Protein AF-A0A1V5AJV3-F1 (afdb_monomer)

Secondary structure (DSSP, 8-state):
---HHHHHHHHHHHHHHHHHHHTTSS--EEEE-TT--HHHHTS--EEEE-SS-HHHHHHHHHHHHHHTT--S-EEEE-TT-TT--HHHHHHHHTS-SSEEEEE-GGG-EEEEEE--TT-----SSSHHHHHHHHHHHHT--EEE---TTTT----STTTHHHHHHH--SHHHHHHHHTTEEEEEESEEEEEEPP----------

Solvent-accessible surface area (backbone atoms only — not comparable to full-atom values): 11712 Å² total; per-residue (Å²): 136,76,50,76,67,53,48,50,56,41,50,36,22,10,33,47,33,35,47,70,43,53,57,79,77,54,92,58,69,48,77,38,56,74,84,80,51,55,81,74,59,70,54,100,63,49,73,47,67,36,92,54,57,75,40,58,40,52,40,50,51,45,51,54,40,43,76,66,70,50,87,65,71,48,75,48,68,54,50,46,24,35,36,52,46,57,71,57,54,53,50,53,72,72,48,71,53,40,31,34,38,22,50,25,61,94,41,25,59,29,32,39,38,36,67,45,77,81,69,72,65,54,69,77,68,58,12,34,65,49,49,52,52,49,32,56,74,71,70,45,48,68,32,77,46,85,44,78,38,52,27,40,55,60,86,53,85,75,34,53,33,52,30,58,74,64,24,84,47,46,34,31,53,49,43,43,74,74,36,40,45,78,42,91,75,92,57,82,40,70,40,71,60,79,88,69,86,85,74,86,85,91,84,132

Mean predicted aligned error: 5.61 Å

Structure (mmCIF, N/CA/C/O backbone):
data_AF-A0A1V5AJV3-F1
#
_entry.id   AF-A0A1V5AJV3-F1
#
loop_
_atom_site.group_PDB
_atom_site.id
_atom_site.type_symbol
_atom_site.label_atom_id
_atom_site.label_alt_id
_atom_site.label_comp_id
_atom_site.label_asym_id
_atom_site.label_entity_id
_atom_site.label_seq_id
_atom_site.pdbx_PDB_ins_code
_atom_site.Cartn_x
_atom_site.Cartn_y
_atom_site.Cartn_z
_atom_site.occupancy
_atom_site.B_iso_or_equiv
_atom_site.auth_seq_id
_atom_site.auth_comp_id
_atom_site.auth_asym_id
_atom_site.auth_atom_id
_atom_site.pdbx_PDB_model_num
ATOM 1 N N . MET A 1 1 ? 20.441 -2.312 -13.669 1.00 78.38 1 MET A N 1
ATOM 2 C CA . MET A 1 1 ? 19.913 -1.714 -12.423 1.00 78.38 1 MET A CA 1
ATOM 3 C C . MET A 1 1 ? 19.328 -0.346 -12.728 1.00 78.38 1 MET A C 1
ATOM 5 O O . MET A 1 1 ? 19.835 0.301 -13.638 1.00 78.38 1 MET A O 1
ATOM 9 N N . LEU A 1 2 ? 18.282 0.061 -12.004 1.00 91.38 2 LEU A N 1
ATOM 10 C CA . LEU A 1 2 ? 17.643 1.373 -12.156 1.00 91.38 2 LEU A CA 1
ATOM 11 C C . LEU A 1 2 ? 18.481 2.477 -11.494 1.00 91.38 2 LEU A C 1
ATOM 13 O O . LEU A 1 2 ? 18.951 2.308 -10.362 1.00 91.38 2 LEU A O 1
ATOM 17 N N . THR A 1 3 ? 18.637 3.617 -12.165 1.00 95.31 3 THR A N 1
ATOM 18 C CA . THR A 1 3 ? 19.205 4.838 -11.568 1.00 95.31 3 THR A CA 1
ATOM 19 C C . THR A 1 3 ? 18.275 5.403 -10.479 1.00 95.31 3 THR A C 1
ATOM 21 O O . THR A 1 3 ? 17.099 5.040 -10.436 1.00 95.31 3 THR A O 1
ATOM 24 N N . PRO A 1 4 ? 18.748 6.291 -9.580 1.00 96.25 4 PRO A N 1
ATOM 25 C CA . PRO A 1 4 ? 17.875 6.932 -8.591 1.00 96.25 4 PRO A CA 1
ATOM 26 C C . PRO A 1 4 ? 16.659 7.636 -9.205 1.00 96.25 4 PRO A C 1
ATOM 28 O O . PRO A 1 4 ? 15.561 7.529 -8.666 1.00 96.25 4 PRO A O 1
ATOM 31 N N . GLU A 1 5 ? 16.843 8.288 -10.353 1.00 95.81 5 GLU A N 1
ATOM 32 C CA . GLU A 1 5 ? 15.756 8.948 -11.081 1.00 95.81 5 GLU A CA 1
ATOM 33 C C . GLU A 1 5 ? 14.768 7.930 -11.661 1.00 95.81 5 GLU A C 1
ATOM 35 O O . GLU A 1 5 ? 13.560 8.066 -11.503 1.00 95.81 5 GLU A O 1
ATOM 40 N N . GLU A 1 6 ? 15.266 6.843 -12.256 1.00 96.44 6 GLU A N 1
ATOM 41 C CA . GLU A 1 6 ? 14.403 5.773 -12.764 1.00 96.44 6 GLU A CA 1
ATOM 42 C C . GLU A 1 6 ? 13.598 5.102 -11.644 1.00 96.44 6 GLU A C 1
ATOM 44 O O . GLU A 1 6 ? 12.414 4.822 -11.827 1.00 96.44 6 GLU A O 1
ATOM 49 N N . ARG A 1 7 ? 14.203 4.896 -10.465 1.00 96.88 7 ARG A N 1
ATOM 50 C CA . ARG A 1 7 ? 13.485 4.389 -9.285 1.00 96.88 7 ARG A CA 1
ATOM 51 C C . ARG A 1 7 ? 12.395 5.353 -8.833 1.00 96.88 7 ARG A C 1
ATOM 53 O O . ARG A 1 7 ? 11.296 4.909 -8.526 1.00 96.88 7 ARG A O 1
ATOM 60 N N . ARG A 1 8 ? 12.676 6.660 -8.827 1.00 95.94 8 ARG A N 1
ATOM 61 C CA . ARG A 1 8 ? 11.690 7.697 -8.489 1.00 95.94 8 ARG A CA 1
ATOM 62 C C . ARG A 1 8 ? 10.505 7.670 -9.456 1.00 95.94 8 ARG A C 1
ATOM 64 O O . ARG A 1 8 ? 9.359 7.638 -9.016 1.00 95.94 8 ARG A O 1
ATOM 71 N N . LEU A 1 9 ? 10.776 7.641 -10.760 1.00 96.56 9 LEU A N 1
ATOM 72 C CA . LEU A 1 9 ? 9.743 7.584 -11.797 1.00 96.56 9 LEU A CA 1
ATOM 73 C C . LEU A 1 9 ? 8.891 6.315 -11.696 1.00 96.56 9 LEU A C 1
ATOM 75 O O . LEU A 1 9 ? 7.671 6.388 -11.844 1.00 96.56 9 LEU A O 1
ATOM 79 N N . LEU A 1 10 ? 9.521 5.169 -11.425 1.00 97.75 10 LEU A N 1
ATOM 80 C CA . LEU A 1 10 ? 8.817 3.906 -11.232 1.00 97.75 10 LEU A CA 1
ATOM 81 C C . LEU A 1 10 ? 7.957 3.926 -9.963 1.00 97.75 10 LEU A C 1
ATOM 83 O O . LEU A 1 10 ? 6.793 3.553 -10.035 1.00 97.75 10 LEU A O 1
ATOM 87 N N . ALA A 1 11 ? 8.477 4.418 -8.837 1.00 97.56 11 ALA A N 1
ATOM 88 C CA . ALA A 1 11 ? 7.719 4.524 -7.589 1.00 97.56 11 ALA A CA 1
ATOM 89 C C . ALA A 1 11 ? 6.446 5.370 -7.760 1.00 97.56 11 ALA A C 1
ATOM 91 O O . ALA A 1 11 ? 5.370 4.964 -7.330 1.00 97.56 11 ALA A O 1
ATOM 92 N N . PHE A 1 12 ? 6.532 6.507 -8.460 1.00 97.94 12 PHE A N 1
ATOM 93 C CA . PHE A 1 12 ? 5.342 7.306 -8.768 1.00 97.94 12 PHE A CA 1
ATOM 94 C C . PHE A 1 12 ? 4.384 6.618 -9.740 1.00 97.94 12 PHE A C 1
ATOM 96 O O . PHE A 1 12 ? 3.176 6.804 -9.626 1.00 97.94 12 PHE A O 1
ATOM 103 N N . ALA A 1 13 ? 4.894 5.830 -10.688 1.00 98.19 13 ALA A N 1
ATOM 104 C CA . ALA A 1 13 ? 4.051 5.029 -11.569 1.00 98.19 13 ALA A CA 1
ATOM 105 C C . ALA A 1 13 ? 3.265 3.963 -10.786 1.00 98.19 13 ALA A C 1
ATOM 107 O O . ALA A 1 13 ? 2.062 3.845 -10.983 1.00 98.19 13 ALA A O 1
ATOM 108 N N . MET A 1 14 ? 3.906 3.269 -9.841 1.00 98.50 14 MET A N 1
ATOM 109 C CA . MET A 1 14 ? 3.230 2.299 -8.968 1.00 98.50 14 MET A CA 1
ATOM 110 C C . MET A 1 14 ? 2.206 2.970 -8.048 1.00 98.50 14 MET A C 1
ATOM 112 O O . MET A 1 14 ? 1.075 2.501 -7.953 1.00 98.50 14 MET A O 1
ATOM 116 N N . LEU A 1 15 ? 2.549 4.121 -7.457 1.00 98.44 15 LEU A N 1
ATOM 117 C CA . LEU A 1 15 ? 1.601 4.895 -6.655 1.00 98.44 15 LEU A CA 1
ATOM 118 C C . LEU A 1 15 ? 0.368 5.292 -7.477 1.00 98.44 15 LEU A C 1
ATOM 120 O O . LEU A 1 15 ? -0.752 5.165 -6.990 1.00 98.44 15 LEU A O 1
ATOM 124 N N . ARG A 1 16 ? 0.545 5.756 -8.721 1.00 98.38 16 ARG A N 1
ATOM 125 C CA . ARG A 1 16 ? -0.585 6.076 -9.606 1.00 98.38 16 ARG A CA 1
ATOM 126 C C . ARG A 1 16 ? -1.437 4.852 -9.926 1.00 98.38 16 ARG A C 1
ATOM 128 O O . ARG A 1 16 ? -2.657 4.982 -9.929 1.00 98.38 16 ARG A O 1
ATOM 135 N N . ASP A 1 17 ? -0.822 3.690 -10.128 1.00 98.38 17 ASP A N 1
ATOM 136 C CA . ASP A 1 17 ? -1.545 2.435 -10.357 1.00 98.38 17 ASP A CA 1
ATOM 137 C C . ASP A 1 17 ? -2.404 2.054 -9.149 1.00 98.38 17 ASP A C 1
ATOM 139 O O . ASP A 1 17 ? -3.588 1.753 -9.306 1.00 98.38 17 ASP A O 1
ATOM 143 N N . VAL A 1 18 ? -1.850 2.156 -7.938 1.00 98.62 18 VAL A N 1
ATOM 144 C CA . VAL A 1 18 ? -2.600 1.929 -6.695 1.00 98.62 18 VAL A CA 1
ATOM 145 C C . VAL A 1 18 ? -3.748 2.931 -6.567 1.00 98.62 18 VAL A C 1
ATOM 147 O O . VAL A 1 18 ? -4.890 2.520 -6.361 1.00 98.62 18 VAL A O 1
ATOM 150 N N . LEU A 1 19 ? -3.476 4.230 -6.739 1.00 98.38 19 LEU A N 1
ATOM 151 C CA . LEU A 1 19 ? -4.480 5.296 -6.642 1.00 98.38 19 LEU A CA 1
ATOM 152 C C . LEU A 1 19 ? -5.626 5.106 -7.639 1.00 98.38 19 LEU A C 1
ATOM 154 O O . LEU A 1 19 ? -6.787 5.204 -7.250 1.00 98.38 19 LEU A O 1
ATOM 158 N N . ALA A 1 20 ? -5.319 4.770 -8.894 1.00 97.75 20 ALA A N 1
ATOM 159 C CA . ALA A 1 20 ? -6.322 4.525 -9.927 1.00 97.75 20 ALA A CA 1
ATOM 160 C C . ALA A 1 20 ? -7.313 3.416 -9.538 1.00 97.75 20 ALA A C 1
ATOM 162 O O . ALA A 1 20 ? -8.479 3.473 -9.926 1.00 97.75 20 ALA A O 1
ATOM 163 N N . VAL A 1 21 ? -6.865 2.430 -8.755 1.00 97.94 21 VAL A N 1
ATOM 164 C CA . VAL A 1 21 ? -7.724 1.364 -8.234 1.00 97.94 21 VAL A CA 1
ATOM 165 C C . VAL A 1 21 ? -8.486 1.823 -6.990 1.00 97.94 21 VAL A C 1
ATOM 167 O O . VAL A 1 21 ? -9.709 1.706 -6.950 1.00 97.94 21 VAL A O 1
ATOM 170 N N . VAL A 1 22 ? -7.797 2.346 -5.969 1.00 97.88 22 VAL A N 1
ATOM 171 C CA . VAL A 1 22 ? -8.423 2.607 -4.658 1.00 97.88 22 VAL A CA 1
ATOM 172 C C . VAL A 1 22 ? -9.375 3.806 -4.660 1.00 97.88 22 VAL A C 1
ATOM 174 O O . VAL A 1 22 ? -10.298 3.845 -3.849 1.00 97.88 22 VAL A O 1
ATOM 177 N N . SER A 1 23 ? -9.228 4.750 -5.598 1.00 96.38 23 SER A N 1
ATOM 178 C CA . SER A 1 23 ? -10.111 5.922 -5.714 1.00 96.38 23 SER A CA 1
ATOM 179 C C . SER A 1 23 ? -11.578 5.588 -6.005 1.00 96.38 23 SER A C 1
ATOM 181 O O . SER A 1 23 ? -12.435 6.444 -5.808 1.00 96.38 23 SER A O 1
ATOM 183 N N . GLY A 1 24 ? -11.896 4.362 -6.434 1.00 94.88 24 GLY A N 1
ATOM 184 C CA . GLY A 1 24 ? -13.279 3.907 -6.616 1.00 94.88 24 GLY A CA 1
ATOM 185 C C . GLY A 1 24 ? -14.018 3.530 -5.324 1.00 94.88 24 GLY A C 1
ATOM 186 O O . GLY A 1 24 ? -15.222 3.298 -5.377 1.00 94.88 24 GLY A O 1
ATOM 187 N N . TYR A 1 25 ? -13.324 3.460 -4.181 1.00 96.06 25 TYR A N 1
ATOM 188 C CA . TYR A 1 25 ? -13.831 2.809 -2.961 1.00 96.06 25 TYR A CA 1
ATOM 189 C C . TYR A 1 25 ? -14.094 3.754 -1.787 1.00 96.06 25 TYR A C 1
ATOM 191 O O . TYR A 1 25 ? -14.623 3.325 -0.763 1.00 96.06 25 TYR A O 1
ATOM 199 N N . GLY A 1 26 ? -13.746 5.033 -1.913 1.00 94.00 26 GLY A N 1
ATOM 200 C CA . GLY A 1 26 ? -13.968 6.020 -0.862 1.00 94.00 26 GLY A CA 1
ATOM 201 C C . GLY A 1 26 ? -12.971 7.168 -0.904 1.00 94.00 26 GLY A C 1
ATOM 202 O O . GLY A 1 26 ? -12.316 7.417 -1.916 1.00 94.00 26 GLY A O 1
ATOM 203 N N . GLU A 1 27 ? -12.866 7.879 0.215 1.00 95.50 27 GLU A N 1
ATOM 204 C CA . GLU A 1 27 ? -11.879 8.942 0.382 1.00 95.50 27 GLU A CA 1
ATOM 205 C C . GLU A 1 27 ? -10.465 8.354 0.443 1.00 95.50 27 GLU A C 1
ATOM 207 O O . GLU A 1 27 ? -10.175 7.468 1.247 1.00 95.50 27 GLU A O 1
ATOM 212 N N . VAL A 1 28 ? -9.569 8.871 -0.400 1.00 97.31 28 VAL A N 1
ATOM 213 C CA . VAL A 1 28 ? -8.183 8.402 -0.493 1.00 97.31 28 VAL A CA 1
ATOM 214 C C . VAL A 1 28 ? -7.238 9.491 -0.014 1.00 97.31 28 VAL A C 1
ATOM 216 O O . VAL A 1 28 ? -7.279 10.626 -0.492 1.00 97.31 28 VAL A O 1
ATOM 219 N N . THR A 1 29 ? -6.349 9.121 0.906 1.00 97.12 29 THR A N 1
ATOM 220 C CA . THR A 1 29 ? -5.277 9.982 1.404 1.00 97.12 29 THR A CA 1
ATOM 221 C C . THR A 1 29 ? -3.936 9.285 1.241 1.00 97.12 29 THR A C 1
ATOM 223 O O . THR A 1 29 ? -3.745 8.171 1.723 1.00 97.12 29 THR A O 1
ATOM 226 N N . VAL A 1 30 ? -2.982 9.962 0.606 1.00 98.06 30 VAL A N 1
ATOM 227 C CA . VAL A 1 30 ? -1.579 9.545 0.589 1.00 98.06 30 VAL A CA 1
ATOM 228 C C . VAL A 1 30 ? -0.909 10.070 1.854 1.00 98.06 30 VAL A C 1
ATOM 230 O O . VAL A 1 30 ? -0.783 11.281 2.041 1.00 98.06 30 VAL A O 1
ATOM 233 N N . LEU A 1 31 ? -0.482 9.164 2.729 1.00 97.62 31 LEU A N 1
ATOM 234 C CA . LEU A 1 31 ? 0.322 9.498 3.901 1.00 97.62 31 LEU A CA 1
ATOM 235 C C . LEU A 1 31 ? 1.801 9.511 3.505 1.00 97.62 31 LEU A C 1
ATOM 237 O O . LEU A 1 31 ? 2.323 8.505 3.031 1.00 97.62 31 LEU A O 1
ATOM 241 N N . SER A 1 32 ? 2.482 10.641 3.684 1.00 96.75 32 SER A N 1
ATOM 242 C CA . SER A 1 32 ? 3.879 10.788 3.266 1.00 96.75 32 SER A CA 1
ATOM 243 C C . SER A 1 32 ? 4.717 11.556 4.278 1.00 96.75 32 SER A C 1
ATOM 245 O O . SER A 1 32 ? 4.202 12.318 5.097 1.00 96.75 32 SER A O 1
ATOM 247 N N . LEU A 1 33 ? 6.040 11.442 4.149 1.00 95.19 33 LEU A N 1
ATOM 248 C CA . LEU A 1 33 ? 6.955 12.410 4.749 1.00 95.19 33 LEU A CA 1
ATOM 249 C C . LEU A 1 33 ? 6.735 13.817 4.150 1.00 95.19 33 LEU A C 1
ATOM 251 O O . LEU A 1 33 ? 6.167 13.943 3.053 1.00 95.19 33 LEU A O 1
ATOM 255 N N . PRO A 1 34 ? 7.177 14.889 4.837 1.00 95.88 34 PRO A N 1
ATOM 256 C CA . PRO A 1 34 ? 7.069 16.245 4.317 1.00 95.88 34 PRO A CA 1
ATOM 257 C C . PRO A 1 34 ? 7.828 16.417 2.998 1.00 95.88 34 PRO A C 1
ATOM 259 O O . PRO A 1 34 ? 8.932 15.904 2.828 1.00 95.88 34 PRO A O 1
ATOM 262 N N . GLY A 1 35 ? 7.246 17.190 2.080 1.00 92.81 35 GLY A N 1
ATOM 263 C CA . GLY A 1 35 ? 7.887 17.579 0.820 1.00 92.81 35 GLY A CA 1
ATOM 264 C C . GLY A 1 35 ? 7.326 16.913 -0.435 1.00 92.81 35 GLY A C 1
ATOM 265 O O . GLY A 1 35 ? 7.609 17.408 -1.520 1.00 92.81 35 GLY A O 1
ATOM 266 N N . LEU A 1 36 ? 6.497 15.871 -0.307 1.00 93.75 36 LEU A N 1
ATOM 267 C CA . LEU A 1 36 ? 5.771 15.301 -1.445 1.00 93.75 36 LEU A CA 1
ATOM 268 C C . LEU A 1 36 ? 4.725 16.291 -1.965 1.00 93.75 36 LEU A C 1
ATOM 270 O O . LEU A 1 36 ? 3.856 16.724 -1.201 1.00 93.75 36 LEU A O 1
ATOM 274 N N . LYS A 1 37 ? 4.779 16.618 -3.257 1.00 92.12 37 LYS A N 1
ATOM 275 C CA . LYS A 1 37 ? 3.803 17.508 -3.894 1.00 92.12 37 LYS A CA 1
ATOM 276 C C . LYS A 1 37 ? 2.879 16.757 -4.849 1.00 92.12 37 LYS A C 1
ATOM 278 O O . LYS A 1 37 ? 3.289 15.795 -5.498 1.00 92.12 37 LYS A O 1
ATOM 283 N N . LYS A 1 38 ? 1.631 17.224 -4.974 1.00 92.19 38 LYS A N 1
ATOM 284 C CA . LYS A 1 38 ? 0.622 16.622 -5.866 1.00 92.19 38 LYS A CA 1
ATOM 285 C C . LYS A 1 38 ? 1.093 16.588 -7.320 1.00 92.19 38 LYS A C 1
ATOM 287 O O . LYS A 1 38 ? 0.839 15.615 -8.025 1.00 92.19 38 LYS A O 1
ATOM 292 N N . GLU A 1 39 ? 1.826 17.614 -7.748 1.00 92.81 39 GLU A N 1
ATOM 293 C CA . GLU A 1 39 ? 2.348 17.737 -9.111 1.00 92.81 39 GLU A CA 1
ATOM 294 C C . GLU A 1 39 ? 3.343 16.621 -9.456 1.00 92.81 39 GLU A C 1
ATOM 296 O O . GLU A 1 39 ? 3.475 16.256 -10.620 1.00 92.81 39 GLU A O 1
ATOM 301 N N . GLU A 1 40 ? 4.021 16.054 -8.454 1.00 91.75 40 GLU A N 1
ATOM 302 C CA . GLU A 1 40 ? 4.973 14.954 -8.642 1.00 91.75 40 GLU A CA 1
ATOM 303 C C . GLU A 1 40 ? 4.266 13.608 -8.810 1.00 91.75 40 GLU A C 1
ATOM 305 O O . GLU A 1 40 ? 4.725 12.751 -9.564 1.00 91.75 40 GLU A O 1
ATOM 310 N N . ILE A 1 41 ? 3.121 13.437 -8.140 1.00 94.31 41 ILE A N 1
ATOM 311 C CA . ILE A 1 41 ? 2.260 12.266 -8.317 1.00 94.31 41 ILE A CA 1
ATOM 312 C C . ILE A 1 41 ? 1.573 12.347 -9.684 1.00 94.31 41 ILE A C 1
ATOM 314 O O . ILE A 1 41 ? 1.534 11.351 -10.406 1.00 94.31 41 ILE A O 1
ATOM 318 N N . GLY A 1 42 ? 1.070 13.532 -10.052 1.00 92.94 42 GLY A N 1
ATOM 319 C CA . GLY A 1 42 ? 0.336 13.776 -11.297 1.00 92.94 42 GLY A CA 1
ATOM 320 C C . GLY A 1 42 ? -1.153 13.418 -11.230 1.00 92.94 42 GLY A C 1
ATOM 321 O O . GLY A 1 42 ? -1.799 13.321 -12.270 1.00 92.94 42 GLY A O 1
ATOM 322 N N . VAL A 1 43 ? -1.696 13.210 -10.026 1.00 92.88 43 VAL A N 1
ATOM 323 C CA . VAL A 1 43 ? -3.108 12.880 -9.765 1.00 92.88 43 VAL A CA 1
ATOM 324 C C . VAL A 1 43 ? -3.615 13.754 -8.619 1.00 92.88 43 VAL A C 1
ATOM 326 O O . VAL A 1 43 ? -2.883 14.000 -7.658 1.00 92.88 43 VAL A O 1
ATOM 329 N N . ASP A 1 44 ? -4.860 14.230 -8.709 1.00 92.50 44 ASP A N 1
ATOM 330 C CA . ASP A 1 44 ? -5.476 14.982 -7.614 1.00 92.50 44 ASP A CA 1
ATOM 331 C C . ASP A 1 44 ? -5.950 14.031 -6.508 1.00 92.50 44 ASP A C 1
ATOM 333 O O . ASP A 1 44 ? -6.973 13.363 -6.626 1.00 92.50 44 ASP A O 1
ATOM 337 N N . VAL A 1 45 ? -5.163 13.952 -5.437 1.00 95.75 45 VAL A N 1
ATOM 338 C CA . VAL A 1 45 ? -5.434 13.136 -4.249 1.00 95.75 45 VAL A CA 1
ATOM 339 C C . VAL A 1 45 ? -5.093 13.932 -2.992 1.00 95.75 45 VAL A C 1
ATOM 341 O O . VAL A 1 45 ? -4.217 14.802 -3.019 1.00 95.75 45 VAL A O 1
ATOM 344 N N . ALA A 1 46 ? -5.778 13.671 -1.878 1.00 96.62 46 ALA A N 1
ATOM 345 C CA . ALA A 1 46 ? -5.400 14.261 -0.600 1.00 96.62 46 ALA A CA 1
ATOM 346 C C . ALA A 1 46 ? -4.019 13.741 -0.166 1.00 96.62 46 ALA A C 1
ATOM 348 O O . ALA A 1 46 ? -3.725 12.553 -0.285 1.00 96.62 46 ALA A O 1
ATOM 349 N N . ILE A 1 47 ? -3.170 14.631 0.348 1.00 97.12 47 ILE A N 1
ATOM 350 C CA . ILE A 1 47 ? -1.855 14.276 0.891 1.00 97.12 47 ILE A CA 1
ATOM 351 C C . ILE A 1 47 ? -1.826 14.706 2.352 1.00 97.12 47 ILE A C 1
ATOM 353 O O . ILE A 1 47 ? -1.987 15.888 2.656 1.00 97.12 47 ILE A O 1
ATOM 357 N N . SER A 1 48 ? -1.597 13.748 3.246 1.00 96.19 48 SER A N 1
ATOM 358 C CA . SER A 1 48 ? -1.343 13.999 4.660 1.00 96.19 48 SER A CA 1
ATOM 359 C C . SER A 1 48 ? 0.151 13.862 4.910 1.00 96.19 48 SER A C 1
ATOM 361 O O . SER A 1 48 ? 0.705 12.767 4.831 1.00 96.19 48 SER A O 1
ATOM 363 N N . GLN A 1 49 ? 0.816 14.977 5.200 1.00 95.75 49 GLN A N 1
ATOM 364 C CA . GLN A 1 49 ? 2.245 14.977 5.495 1.00 95.75 49 GLN A CA 1
ATOM 365 C C . GLN A 1 49 ? 2.481 14.814 6.996 1.00 95.75 49 GLN A C 1
ATOM 367 O O . GLN A 1 49 ? 1.895 15.529 7.806 1.00 95.75 49 GLN A O 1
ATOM 372 N N . SER A 1 50 ? 3.371 13.899 7.365 1.00 96.06 50 SER A N 1
ATOM 373 C CA . SER A 1 50 ? 3.761 13.645 8.750 1.00 96.06 50 SER A CA 1
ATOM 374 C C . SER A 1 50 ? 5.269 13.469 8.838 1.00 96.06 50 SER A C 1
ATOM 376 O O . SER A 1 50 ? 5.851 12.740 8.046 1.00 96.06 50 SER A O 1
ATOM 378 N N . SER A 1 51 ? 5.912 14.115 9.810 1.00 96.50 51 SER A N 1
ATOM 379 C CA . SER A 1 51 ? 7.331 13.890 10.121 1.00 96.50 51 SER A CA 1
ATOM 380 C C . SER A 1 51 ? 7.559 12.676 11.029 1.00 96.50 51 SER A C 1
ATOM 382 O O . SER A 1 51 ? 8.672 12.482 11.509 1.00 96.50 51 SER A O 1
ATOM 384 N N . LEU A 1 52 ? 6.502 11.923 11.344 1.00 96.62 52 LEU A N 1
ATOM 385 C CA . LEU A 1 52 ? 6.584 10.694 12.121 1.00 96.62 52 LEU A CA 1
ATOM 386 C C . LEU A 1 52 ? 7.037 9.530 11.234 1.00 96.62 52 LEU A C 1
ATOM 388 O O . LEU A 1 52 ? 6.775 9.509 10.032 1.00 96.62 52 LEU A O 1
ATOM 392 N N . GLU A 1 53 ? 7.653 8.535 11.864 1.00 95.44 53 GLU A N 1
ATOM 393 C CA . GLU A 1 53 ? 7.935 7.243 11.242 1.00 95.44 53 GLU A CA 1
ATOM 394 C C . GLU A 1 53 ? 6.637 6.517 10.840 1.00 95.44 53 GLU A C 1
ATOM 396 O O . GLU A 1 53 ? 5.544 6.836 11.319 1.00 95.44 53 GLU A O 1
ATOM 401 N N . LEU A 1 54 ? 6.750 5.533 9.940 1.00 95.19 54 LEU A N 1
ATOM 402 C CA . LEU A 1 54 ? 5.609 4.893 9.267 1.00 95.19 54 LEU A CA 1
ATOM 403 C C . LEU A 1 54 ? 4.502 4.429 10.231 1.00 95.19 54 LEU A C 1
ATOM 405 O O . LEU A 1 54 ? 3.324 4.708 10.007 1.00 95.19 54 LEU A O 1
ATOM 409 N N . ASN A 1 55 ? 4.864 3.724 11.305 1.00 96.88 55 ASN A N 1
ATOM 410 C CA . ASN A 1 55 ? 3.875 3.173 12.235 1.00 96.88 55 ASN A CA 1
ATOM 411 C C . ASN A 1 55 ? 3.190 4.270 13.036 1.00 96.88 55 ASN A C 1
ATOM 413 O O . ASN A 1 55 ? 1.979 4.254 13.208 1.00 96.88 55 ASN A O 1
ATOM 417 N N . GLU A 1 56 ? 3.961 5.221 13.530 1.00 97.44 56 GLU A N 1
ATOM 418 C CA . GLU A 1 56 ? 3.517 6.347 14.330 1.00 97.44 56 GLU A CA 1
ATOM 419 C C . GLU A 1 56 ? 2.588 7.247 13.511 1.00 97.44 56 GLU A C 1
ATOM 421 O O . GLU A 1 56 ? 1.544 7.660 14.011 1.00 97.44 56 GLU A O 1
ATOM 426 N N . ALA A 1 57 ? 2.915 7.485 12.240 1.00 97.75 57 ALA A N 1
ATOM 427 C CA . ALA A 1 57 ? 2.090 8.259 11.325 1.00 97.75 57 ALA A CA 1
ATOM 428 C C . ALA A 1 57 ? 0.734 7.581 11.063 1.00 97.75 57 ALA A C 1
ATOM 430 O O . ALA A 1 57 ? -0.310 8.223 11.188 1.00 97.75 57 ALA A O 1
ATOM 431 N N . ILE A 1 58 ? 0.733 6.279 10.755 1.00 97.69 58 ILE A N 1
ATOM 432 C CA . ILE A 1 58 ? -0.501 5.514 10.524 1.00 97.69 58 ILE A CA 1
ATOM 433 C C . ILE A 1 58 ? -1.331 5.420 11.810 1.00 97.69 58 ILE A C 1
ATOM 435 O O . ILE A 1 58 ? -2.539 5.643 11.797 1.00 97.69 58 ILE A O 1
ATOM 439 N N . ASN A 1 59 ? -0.698 5.125 12.944 1.00 97.94 59 ASN A N 1
ATOM 440 C CA . ASN A 1 59 ? -1.388 5.009 14.225 1.00 97.94 59 ASN A CA 1
ATOM 441 C C . ASN A 1 59 ? -1.987 6.348 14.678 1.00 97.94 59 ASN A C 1
ATOM 443 O O . ASN A 1 59 ? -3.103 6.360 15.192 1.00 97.94 59 ASN A O 1
ATOM 447 N N . ALA A 1 60 ? -1.309 7.471 14.421 1.00 97.44 60 ALA A N 1
ATOM 448 C CA . ALA A 1 60 ? -1.861 8.804 14.654 1.00 97.44 60 ALA A CA 1
ATOM 449 C C . ALA A 1 60 ? -3.078 9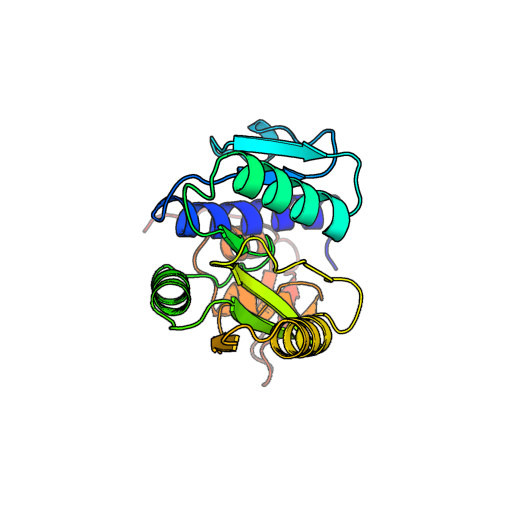.091 13.758 1.00 97.44 60 ALA A C 1
ATOM 451 O O . ALA A 1 60 ? -4.039 9.710 14.219 1.00 97.44 60 ALA A O 1
ATOM 452 N N . PHE A 1 61 ? -3.068 8.612 12.509 1.00 96.44 61 PHE A N 1
ATOM 453 C CA . PHE A 1 61 ? -4.223 8.694 11.611 1.00 96.44 61 PHE A CA 1
ATOM 454 C C . PHE A 1 61 ? -5.415 7.888 12.157 1.00 96.44 61 PHE A C 1
ATOM 456 O O . PHE A 1 61 ? -6.518 8.422 12.265 1.00 96.44 61 PHE A O 1
ATOM 463 N N . ILE A 1 62 ? -5.188 6.646 12.603 1.00 97.44 62 ILE A N 1
ATOM 464 C CA . ILE A 1 62 ? -6.211 5.803 13.251 1.00 97.44 62 ILE A CA 1
ATOM 465 C C . ILE A 1 62 ? -6.761 6.481 14.519 1.00 97.44 62 ILE A C 1
ATOM 467 O O . ILE A 1 62 ? -7.974 6.499 14.733 1.00 97.44 62 ILE A O 1
ATOM 471 N N . ASP A 1 63 ? -5.896 7.066 15.354 1.00 97.50 63 ASP A N 1
ATOM 472 C CA . ASP A 1 63 ? -6.302 7.786 16.568 1.00 97.50 63 ASP A CA 1
ATOM 473 C C . ASP A 1 63 ? -7.162 9.015 16.256 1.00 97.50 63 ASP A C 1
ATOM 475 O O . ASP A 1 63 ? -8.142 9.280 16.956 1.00 97.50 63 ASP A O 1
ATOM 479 N N . ALA A 1 64 ? -6.809 9.783 15.222 1.00 95.88 64 ALA A N 1
ATOM 480 C CA . ALA A 1 64 ? -7.610 10.916 14.775 1.00 95.88 64 ALA A CA 1
ATOM 481 C C . ALA A 1 64 ? -8.992 10.449 14.299 1.00 95.88 64 ALA A C 1
ATOM 483 O O . ALA A 1 64 ? -10.007 10.986 14.743 1.00 95.88 64 ALA A O 1
ATOM 484 N N . HIS A 1 65 ? -9.041 9.388 13.492 1.00 95.25 65 HIS A N 1
ATOM 485 C CA . HIS A 1 65 ? -10.290 8.796 13.009 1.00 95.25 65 HIS A CA 1
ATOM 486 C C . HIS A 1 65 ? -11.190 8.310 14.153 1.00 95.25 65 HIS A C 1
ATOM 488 O O . HIS A 1 65 ? -12.394 8.566 14.174 1.00 95.25 65 HIS A O 1
ATOM 494 N N . ALA A 1 66 ? -10.592 7.680 15.168 1.00 97.06 66 ALA A N 1
ATOM 495 C CA . ALA A 1 66 ? -11.286 7.244 16.376 1.00 97.06 66 ALA A CA 1
ATOM 496 C C . ALA A 1 66 ? -11.845 8.419 17.197 1.00 97.06 66 ALA A C 1
ATOM 498 O O . ALA A 1 66 ? -12.977 8.349 17.677 1.00 97.06 66 ALA A O 1
ATOM 499 N N . LYS A 1 67 ? -11.096 9.524 17.328 1.00 97.25 67 LYS A N 1
ATOM 500 C CA . LYS A 1 67 ? -11.568 10.749 18.009 1.00 97.25 67 LYS A CA 1
ATOM 501 C C . LYS A 1 67 ? -12.772 11.382 17.311 1.00 97.25 67 LYS A C 1
ATOM 503 O O . LYS A 1 67 ? -13.574 12.034 17.975 1.00 97.25 67 LYS A O 1
ATOM 508 N N . HIS A 1 68 ? -12.918 11.160 16.008 1.00 95.50 68 HIS A N 1
ATOM 509 C CA . HIS A 1 68 ? -14.070 11.589 15.216 1.00 95.50 68 HIS A CA 1
ATOM 510 C C . HIS A 1 68 ? -15.208 10.555 15.169 1.00 95.50 68 HIS A C 1
ATOM 512 O O . HIS A 1 68 ? -16.120 10.686 14.358 1.00 95.50 68 HIS A O 1
ATOM 518 N N . GLY A 1 69 ? -15.198 9.554 16.056 1.00 96.06 69 GLY A N 1
ATOM 519 C CA . GLY A 1 69 ? -16.292 8.592 16.190 1.00 96.06 69 GLY A CA 1
ATOM 520 C C . GLY A 1 69 ? -16.261 7.441 15.184 1.00 96.06 69 GLY A C 1
ATOM 521 O O . GLY A 1 69 ? -17.28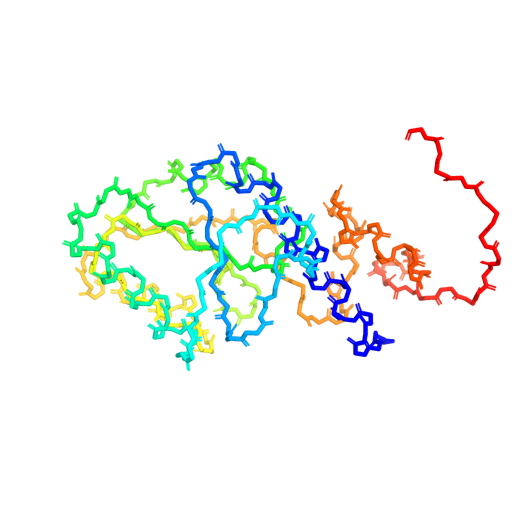0 6.780 15.031 1.00 96.06 69 GLY A O 1
ATOM 522 N N . TRP A 1 70 ? -15.116 7.187 14.536 1.00 96.12 70 TRP A N 1
ATOM 523 C CA . TRP A 1 70 ? -14.929 6.106 13.556 1.00 96.12 70 TRP A CA 1
ATOM 524 C C . TRP A 1 70 ? -15.922 6.172 12.379 1.00 96.12 70 TRP A C 1
ATOM 526 O O . TRP A 1 70 ? -16.758 5.283 12.215 1.00 96.12 70 TRP A O 1
ATOM 536 N N . PRO A 1 71 ? -15.870 7.236 11.557 1.00 94.31 71 PRO A N 1
ATOM 537 C CA . PRO A 1 71 ? -16.870 7.462 10.511 1.00 94.31 71 PRO A CA 1
ATOM 538 C C . PRO A 1 71 ? -16.824 6.430 9.373 1.00 94.31 71 PRO A C 1
ATOM 540 O O . PRO A 1 71 ? -17.793 6.299 8.628 1.00 94.31 71 PRO A O 1
ATOM 543 N N . SER A 1 72 ? -15.714 5.706 9.227 1.00 96.00 72 SER A N 1
ATOM 544 C CA . SER A 1 72 ? -15.517 4.673 8.209 1.00 96.00 72 SER A CA 1
ATOM 545 C C . SER A 1 72 ? -14.422 3.689 8.620 1.00 96.00 72 SER A C 1
ATOM 547 O O . SER A 1 72 ? -13.574 4.006 9.455 1.00 96.00 72 SER A O 1
ATOM 549 N N . ASP A 1 73 ? -14.409 2.508 8.008 1.00 97.50 73 ASP A N 1
ATOM 550 C CA . ASP A 1 73 ? -13.282 1.580 8.122 1.00 97.50 73 ASP A CA 1
ATOM 551 C C . ASP A 1 73 ? -12.056 2.112 7.365 1.00 97.50 73 ASP A C 1
ATOM 553 O O . ASP A 1 73 ? -12.182 2.880 6.409 1.00 97.50 73 ASP A O 1
ATOM 557 N N . ILE A 1 74 ? -10.857 1.699 7.786 1.00 98.44 74 ILE A N 1
ATOM 558 C CA . ILE A 1 74 ? -9.598 2.160 7.189 1.00 98.44 74 ILE A CA 1
ATOM 559 C C . ILE A 1 74 ? -8.928 0.995 6.468 1.00 98.44 74 ILE A C 1
ATOM 561 O O . ILE A 1 74 ? -8.505 0.027 7.105 1.00 98.44 74 ILE A O 1
ATOM 565 N N . LEU A 1 75 ? -8.776 1.126 5.150 1.00 98.69 75 LEU A N 1
ATOM 566 C CA . LEU A 1 75 ? -7.931 0.260 4.336 1.00 98.69 75 LEU A CA 1
ATOM 567 C C . LEU A 1 75 ? -6.578 0.937 4.096 1.00 98.69 75 LEU A C 1
ATOM 569 O O . LEU A 1 75 ? -6.488 1.973 3.444 1.00 98.69 75 LEU A O 1
ATOM 573 N N . ILE A 1 76 ? -5.520 0.322 4.609 1.00 98.69 76 ILE A N 1
ATOM 574 C CA . ILE A 1 76 ? -4.134 0.709 4.366 1.00 98.69 76 ILE A CA 1
ATOM 575 C C . ILE A 1 76 ? -3.616 -0.139 3.208 1.00 98.69 76 ILE A C 1
ATOM 577 O O . ILE A 1 76 ? -3.736 -1.365 3.239 1.00 98.69 76 ILE A O 1
ATOM 581 N N . VAL A 1 77 ? -3.036 0.514 2.204 1.00 98.75 77 VAL A N 1
ATOM 582 C CA . VAL A 1 77 ? -2.502 -0.116 0.991 1.00 98.75 77 VAL A CA 1
ATOM 583 C C . VAL A 1 77 ? -1.097 0.421 0.754 1.00 98.75 77 VAL A C 1
ATOM 585 O O . VAL A 1 77 ? -0.910 1.639 0.711 1.00 98.75 77 VAL A O 1
ATOM 588 N N . MET A 1 78 ? -0.114 -0.468 0.618 1.00 98.25 78 MET A N 1
ATOM 589 C CA . MET A 1 78 ? 1.248 -0.068 0.257 1.00 98.25 78 MET A CA 1
ATOM 590 C C . MET A 1 78 ? 1.292 0.459 -1.189 1.00 98.25 78 MET A C 1
ATOM 592 O O . MET A 1 78 ? 0.518 0.037 -2.050 1.00 98.25 78 MET A O 1
ATOM 596 N N . ALA A 1 79 ? 2.159 1.439 -1.456 1.00 97.88 79 ALA A N 1
ATOM 597 C CA . ALA A 1 79 ? 2.172 2.188 -2.722 1.00 97.88 79 ALA A CA 1
ATOM 598 C C . ALA A 1 79 ? 2.898 1.470 -3.879 1.00 97.88 79 ALA A C 1
ATOM 600 O O . ALA A 1 79 ? 2.857 1.927 -5.019 1.00 97.88 79 ALA A O 1
ATOM 601 N N . ASP A 1 80 ? 3.577 0.370 -3.584 1.00 97.88 80 ASP A N 1
ATOM 602 C CA . ASP A 1 80 ? 4.394 -0.455 -4.481 1.00 97.88 80 ASP A CA 1
ATOM 603 C C . ASP A 1 80 ? 3.622 -1.650 -5.073 1.00 97.88 80 ASP A C 1
ATOM 605 O O . ASP A 1 80 ? 4.195 -2.477 -5.781 1.00 97.88 80 ASP A O 1
ATOM 609 N N . LEU A 1 81 ? 2.304 -1.725 -4.862 1.00 98.38 81 LEU A N 1
ATOM 610 C CA . LEU A 1 81 ? 1.452 -2.805 -5.368 1.00 98.38 81 LEU A CA 1
ATOM 611 C C . LEU A 1 81 ? 1.030 -2.584 -6.827 1.00 98.38 81 LEU A C 1
ATOM 613 O O . LEU A 1 81 ? -0.152 -2.460 -7.147 1.00 98.38 81 LEU A O 1
ATOM 617 N N . ALA A 1 82 ? 2.002 -2.590 -7.741 1.00 97.50 82 ALA A N 1
ATOM 618 C CA . ALA A 1 82 ? 1.803 -2.366 -9.181 1.00 97.50 82 ALA A CA 1
ATOM 619 C C . ALA A 1 82 ? 0.828 -3.353 -9.865 1.00 97.50 82 ALA A C 1
ATOM 621 O O . ALA A 1 82 ? 0.380 -3.134 -10.994 1.00 97.50 82 ALA A O 1
ATOM 622 N N . LEU A 1 83 ? 0.536 -4.482 -9.213 1.00 98.12 83 LEU A N 1
ATOM 623 C CA . LEU A 1 83 ? -0.341 -5.538 -9.718 1.00 98.12 83 LEU A CA 1
ATOM 624 C C . LEU A 1 83 ? -1.776 -5.427 -9.181 1.00 98.12 83 LEU A C 1
ATOM 626 O O . LEU A 1 83 ? -2.611 -6.246 -9.587 1.00 98.12 83 LEU A O 1
ATOM 630 N N . LEU A 1 84 ? -2.050 -4.469 -8.285 1.00 98.50 84 LEU A N 1
ATOM 631 C CA . LEU A 1 84 ? -3.338 -4.289 -7.620 1.00 98.50 84 LEU A CA 1
ATOM 632 C C . LEU A 1 84 ? -4.467 -4.081 -8.638 1.00 98.50 84 LEU A C 1
ATOM 634 O O . LEU A 1 84 ? -4.303 -3.434 -9.671 1.00 98.50 84 LEU A O 1
ATOM 638 N N . THR A 1 85 ? -5.630 -4.650 -8.342 1.00 98.06 85 THR A N 1
ATOM 639 C CA . THR A 1 85 ? -6.821 -4.584 -9.192 1.00 98.06 85 THR A CA 1
ATOM 640 C C . THR A 1 85 ? -8.073 -4.373 -8.347 1.00 98.06 85 THR A C 1
ATOM 642 O O . THR A 1 85 ? -8.065 -4.613 -7.140 1.00 98.06 85 THR A O 1
ATOM 645 N N . GLY A 1 86 ? -9.158 -3.912 -8.977 1.00 98.31 86 GLY A N 1
ATOM 646 C CA . GLY A 1 86 ? -10.417 -3.640 -8.278 1.00 98.31 86 GLY A CA 1
ATOM 647 C C . GLY A 1 86 ? -10.978 -4.866 -7.554 1.00 98.31 86 GLY A C 1
ATOM 648 O O . GLY A 1 86 ? -11.280 -4.773 -6.376 1.00 98.31 86 GLY A O 1
ATOM 649 N N . ASP A 1 87 ? -10.971 -6.036 -8.195 1.00 98.06 87 ASP A N 1
ATOM 650 C CA . ASP A 1 87 ? -11.430 -7.307 -7.613 1.00 98.06 87 ASP A CA 1
ATOM 651 C C . ASP A 1 87 ? -10.669 -7.708 -6.338 1.00 98.06 87 ASP A C 1
ATOM 653 O O . ASP A 1 87 ? -11.224 -8.351 -5.448 1.00 98.06 87 ASP A O 1
ATOM 657 N N . VAL A 1 88 ? -9.404 -7.299 -6.216 1.00 98.38 88 VAL A N 1
ATOM 658 C CA . VAL A 1 88 ? -8.594 -7.522 -5.012 1.00 98.38 88 VAL A CA 1
ATOM 659 C C . VAL A 1 88 ? -9.028 -6.594 -3.877 1.00 98.38 88 VAL A C 1
ATOM 661 O O . VAL A 1 88 ? -9.115 -7.034 -2.730 1.00 98.38 88 VAL A O 1
ATOM 664 N N . VAL A 1 89 ? -9.337 -5.332 -4.191 1.00 98.69 89 VAL A N 1
ATOM 665 C CA . VAL A 1 89 ? -9.864 -4.368 -3.214 1.00 98.69 89 VAL A CA 1
ATOM 666 C C . VAL A 1 89 ? -11.284 -4.752 -2.784 1.00 98.69 89 VAL A C 1
ATOM 668 O O . VAL A 1 89 ? -11.562 -4.807 -1.589 1.00 98.69 89 VAL A O 1
ATOM 671 N N . ASP A 1 90 ? -12.150 -5.128 -3.725 1.00 98.50 90 ASP A N 1
ATOM 672 C CA . ASP A 1 90 ? -13.463 -5.713 -3.437 1.00 98.50 90 ASP A CA 1
ATOM 673 C C . ASP A 1 90 ? -13.337 -6.928 -2.508 1.00 98.50 90 ASP A C 1
ATOM 675 O O . ASP A 1 90 ? -14.066 -7.052 -1.523 1.00 98.50 90 ASP A O 1
ATOM 679 N N . GLY A 1 91 ? -12.396 -7.828 -2.803 1.00 98.44 91 GLY A N 1
ATOM 680 C CA . GLY A 1 91 ? -12.173 -9.042 -2.026 1.00 98.44 91 GLY A CA 1
ATOM 681 C C . GLY A 1 91 ? -11.824 -8.762 -0.565 1.00 98.44 91 GLY A C 1
ATOM 682 O O . GLY A 1 91 ? -12.456 -9.325 0.331 1.00 98.44 91 GLY A O 1
ATOM 683 N N . ILE A 1 92 ? -10.860 -7.871 -0.304 1.00 98.62 92 ILE A N 1
ATOM 684 C CA . ILE A 1 92 ? -10.466 -7.547 1.074 1.00 98.62 92 ILE A CA 1
ATOM 685 C C . ILE A 1 92 ? -11.569 -6.783 1.823 1.00 98.62 92 ILE A C 1
ATOM 687 O O . ILE A 1 92 ? -11.798 -7.058 3.001 1.00 98.62 92 ILE A O 1
ATOM 691 N N . LEU A 1 93 ? -12.295 -5.876 1.155 1.00 98.44 93 LEU A N 1
ATOM 692 C CA . LEU A 1 93 ? -13.386 -5.108 1.769 1.00 98.44 93 LEU A CA 1
ATOM 693 C C . LEU A 1 93 ? -14.585 -5.987 2.147 1.00 98.44 93 LEU A C 1
ATOM 695 O O . LEU A 1 93 ? -15.226 -5.733 3.167 1.00 98.44 93 LEU A O 1
ATOM 699 N N . ASN A 1 94 ? -14.859 -7.041 1.372 1.00 98.06 94 ASN A N 1
ATOM 700 C CA . ASN A 1 94 ? -15.926 -8.008 1.652 1.00 98.06 94 ASN A CA 1
ATOM 701 C C . ASN A 1 94 ? -15.499 -9.138 2.604 1.00 98.06 94 ASN A C 1
ATOM 703 O O . ASN A 1 94 ? -16.325 -9.959 3.002 1.00 98.06 94 ASN A O 1
ATOM 707 N N . CYS A 1 95 ? -14.222 -9.204 2.981 1.00 98.06 95 CYS A N 1
ATOM 708 C CA . CYS A 1 95 ? -13.725 -10.206 3.910 1.00 98.06 95 CYS A CA 1
ATOM 709 C C . CYS A 1 95 ? -14.183 -9.884 5.344 1.00 98.06 95 CYS A C 1
ATOM 711 O O . CYS A 1 95 ? -13.961 -8.776 5.852 1.00 98.06 95 CYS A O 1
ATOM 713 N N . GLU A 1 96 ? -14.828 -10.850 6.003 1.00 97.75 96 GLU A N 1
ATOM 714 C CA . GLU A 1 96 ? -15.268 -10.719 7.395 1.00 97.75 96 GLU A CA 1
ATOM 715 C C . GLU A 1 96 ? -14.073 -10.584 8.345 1.00 97.75 96 GLU A C 1
ATOM 717 O O . GLU A 1 96 ? -13.029 -11.195 8.123 1.00 97.75 96 GLU A O 1
ATOM 722 N N . GLY A 1 97 ? -14.235 -9.814 9.423 1.00 98.00 97 GLY A N 1
ATOM 723 C CA . GLY A 1 97 ? -13.197 -9.606 10.434 1.00 98.00 97 GLY A CA 1
ATOM 724 C C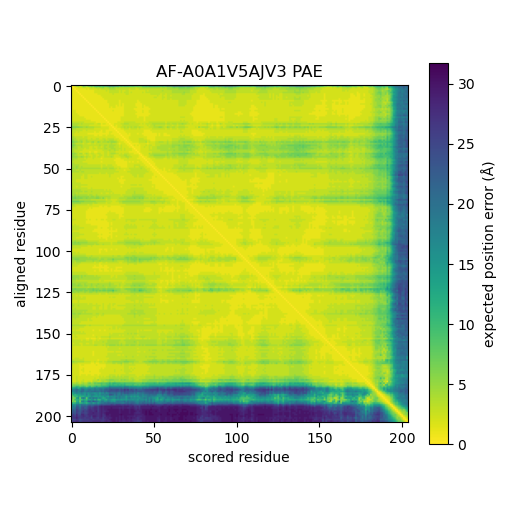 . GLY A 1 97 ? -13.198 -8.187 10.989 1.00 98.00 97 GLY A C 1
ATOM 725 O O . GLY A 1 97 ? -13.565 -7.242 10.301 1.00 98.00 97 GLY A O 1
ATOM 726 N N . ASP A 1 98 ? -12.737 -8.009 12.219 1.00 98.44 98 ASP A N 1
ATOM 727 C CA . ASP A 1 98 ? -12.384 -6.678 12.723 1.00 98.44 98 ASP A CA 1
ATOM 728 C C . ASP A 1 98 ? -11.091 -6.177 12.064 1.00 98.44 98 ASP A C 1
ATOM 730 O O . ASP A 1 98 ? -10.877 -4.97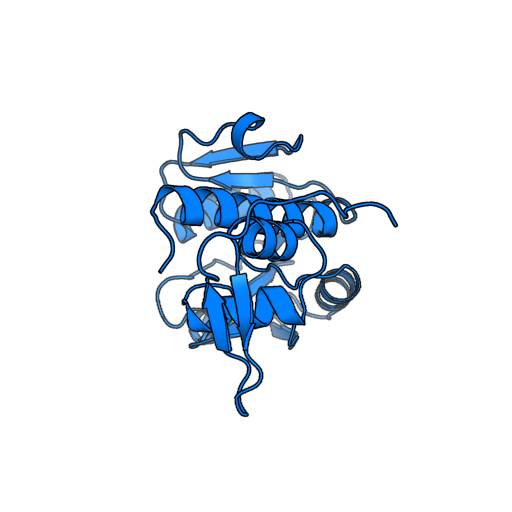3 11.925 1.00 98.44 98 ASP A O 1
ATOM 734 N N . VAL A 1 99 ? -10.213 -7.111 11.684 1.00 98.75 99 VAL A N 1
ATOM 735 C CA . VAL A 1 99 ? -8.943 -6.855 11.005 1.00 98.75 99 VAL A CA 1
ATOM 73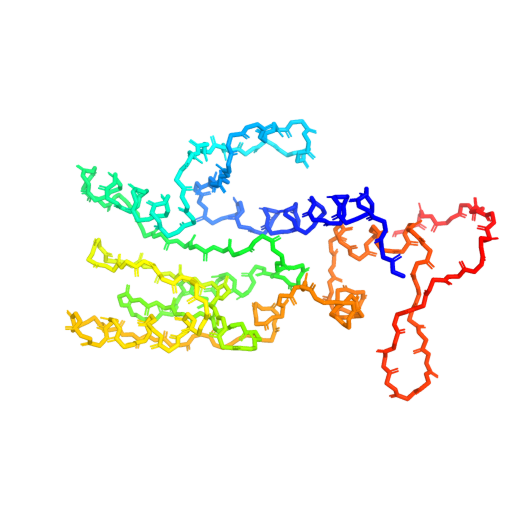6 C C . VAL A 1 99 ? -8.769 -7.880 9.892 1.00 98.75 99 VAL A C 1
ATOM 738 O O . VAL A 1 99 ? -8.854 -9.082 10.145 1.00 98.75 99 VAL A O 1
ATOM 741 N N . VAL A 1 100 ? -8.483 -7.417 8.678 1.00 98.88 100 VAL A N 1
ATOM 742 C CA . VAL A 1 100 ? -8.156 -8.279 7.536 1.00 98.88 100 VAL A CA 1
ATOM 743 C C . VAL A 1 100 ? -6.768 -7.924 7.029 1.00 98.88 100 VAL A C 1
ATOM 745 O O . VAL A 1 100 ? -6.484 -6.758 6.757 1.00 98.88 100 VAL A O 1
ATOM 748 N N . LEU A 1 101 ? -5.894 -8.922 6.914 1.00 98.81 101 LEU A N 1
ATOM 749 C CA . LEU A 1 101 ? -4.509 -8.736 6.482 1.00 98.81 101 LEU A CA 1
ATOM 750 C C . LEU A 1 101 ? -4.273 -9.404 5.132 1.00 98.81 101 LEU A C 1
ATOM 752 O O . LEU A 1 101 ? -4.583 -10.584 4.973 1.00 98.81 101 LEU A O 1
ATOM 756 N N . CYS A 1 102 ? -3.649 -8.681 4.203 1.00 98.56 102 CYS A N 1
ATOM 757 C CA . CYS A 1 102 ? -3.025 -9.270 3.025 1.00 98.56 102 CYS A CA 1
ATOM 758 C C . CYS A 1 102 ? -1.510 -9.372 3.258 1.00 98.56 102 CYS A C 1
ATOM 760 O O . CYS A 1 102 ? -0.853 -8.332 3.409 1.00 98.56 102 CYS A O 1
ATOM 762 N N . PRO A 1 103 ? -0.936 -10.586 3.302 1.00 98.12 103 PRO A N 1
ATOM 763 C CA . PRO A 1 103 ? 0.504 -10.759 3.445 1.00 98.12 103 PRO A CA 1
ATOM 764 C C . PRO A 1 103 ? 1.244 -10.277 2.191 1.00 98.12 103 PRO A C 1
ATOM 766 O O . PRO A 1 103 ? 0.724 -10.382 1.082 1.00 98.12 103 PRO A O 1
ATOM 769 N N . GLY A 1 104 ? 2.462 -9.779 2.389 1.00 96.00 104 GLY A N 1
ATOM 770 C CA . GLY A 1 104 ? 3.458 -9.525 1.349 1.00 96.00 104 GLY A CA 1
ATOM 771 C C . GLY A 1 104 ? 4.560 -10.579 1.331 1.00 96.00 104 GLY A C 1
ATOM 772 O O . GLY A 1 104 ? 4.602 -11.479 2.185 1.00 96.00 104 GLY A O 1
ATOM 773 N N . ARG A 1 105 ? 5.490 -10.463 0.377 1.00 92.44 105 ARG A N 1
ATOM 774 C CA . ARG A 1 105 ? 6.671 -11.338 0.336 1.00 92.44 105 ARG A CA 1
ATOM 775 C C . ARG A 1 105 ? 7.550 -11.092 1.572 1.00 92.44 105 ARG A C 1
ATOM 777 O O . ARG A 1 105 ? 7.456 -10.082 2.262 1.00 92.44 105 ARG A O 1
ATOM 784 N N . GLY A 1 106 ? 8.349 -12.091 1.953 1.00 90.81 106 GLY A N 1
ATOM 785 C CA . GLY A 1 106 ? 9.295 -11.960 3.074 1.00 90.81 106 GLY A CA 1
ATOM 786 C C . GLY A 1 106 ? 8.679 -11.789 4.477 1.00 90.81 106 GLY A C 1
ATOM 787 O O . GLY A 1 106 ? 9.412 -11.529 5.429 1.00 90.81 106 GLY A O 1
ATOM 788 N N . GLY A 1 107 ? 7.361 -11.965 4.640 1.00 94.00 107 GLY A N 1
ATOM 789 C CA . GLY A 1 107 ? 6.669 -11.808 5.929 1.00 94.00 107 GLY A CA 1
ATOM 790 C C . GLY A 1 107 ? 6.177 -10.383 6.216 1.00 94.00 107 GLY A C 1
ATOM 791 O O . GLY A 1 107 ? 5.848 -10.074 7.368 1.00 94.00 107 GLY A O 1
ATOM 792 N N . GLY A 1 108 ? 6.135 -9.530 5.187 1.00 97.25 108 GLY A N 1
ATOM 793 C CA . GLY A 1 108 ? 5.522 -8.205 5.220 1.00 97.25 108 GLY A CA 1
ATOM 794 C C . GLY A 1 108 ? 3.988 -8.241 5.203 1.00 97.25 108 GLY A C 1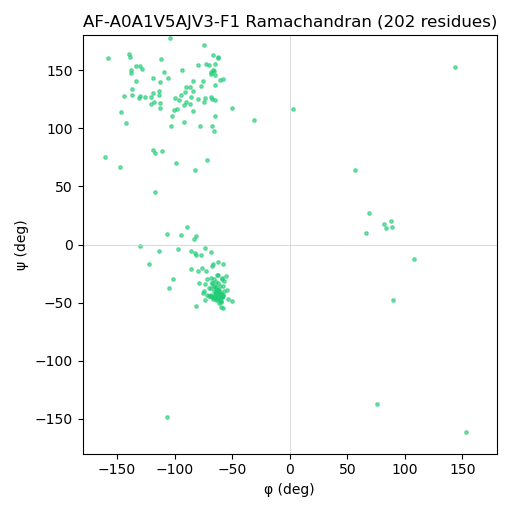
ATOM 795 O O . GLY A 1 108 ? 3.376 -9.289 5.015 1.00 97.25 108 GLY A O 1
ATOM 796 N N . THR A 1 109 ? 3.355 -7.086 5.400 1.00 98.44 109 THR A N 1
ATOM 797 C CA . THR A 1 109 ? 1.908 -6.871 5.232 1.00 98.44 109 THR A CA 1
ATOM 798 C C . THR A 1 109 ? 1.744 -5.839 4.130 1.00 98.44 109 THR A C 1
ATOM 800 O O . THR A 1 109 ? 2.282 -4.748 4.268 1.00 98.44 109 THR A O 1
ATOM 803 N N . ASN A 1 110 ? 1.013 -6.160 3.068 1.00 98.44 110 ASN A N 1
ATOM 804 C CA . ASN A 1 110 ? 0.879 -5.276 1.905 1.00 98.44 110 ASN A CA 1
ATOM 805 C C . ASN A 1 110 ? -0.448 -4.515 1.906 1.00 98.44 110 ASN A C 1
ATOM 807 O O . ASN A 1 110 ? -0.540 -3.390 1.415 1.00 98.44 110 ASN A O 1
ATOM 811 N N . MET A 1 111 ? -1.486 -5.116 2.487 1.00 98.69 111 MET A N 1
ATOM 812 C CA . MET A 1 111 ? -2.755 -4.441 2.738 1.00 98.69 111 MET A CA 1
ATOM 813 C C . MET A 1 111 ? -3.280 -4.808 4.118 1.00 98.69 111 MET A C 1
ATOM 815 O O . MET A 1 111 ? -3.077 -5.923 4.604 1.00 98.69 111 MET A O 1
ATOM 819 N N . LEU A 1 112 ? -3.971 -3.864 4.744 1.00 98.75 112 LEU A N 1
ATOM 820 C CA . LEU A 1 112 ? -4.523 -4.013 6.082 1.00 98.75 112 LEU A CA 1
ATOM 821 C C . LEU A 1 112 ? -5.834 -3.242 6.153 1.00 98.75 112 LEU A C 1
ATOM 823 O O . LEU A 1 112 ? -5.839 -2.017 6.090 1.00 98.75 112 LEU A O 1
ATOM 827 N N . LEU A 1 113 ? -6.937 -3.960 6.315 1.00 98.81 113 LEU A N 1
ATOM 828 C CA . LEU A 1 113 ? -8.232 -3.378 6.640 1.00 98.81 113 LEU A CA 1
ATOM 829 C C . LEU A 1 113 ? -8.442 -3.457 8.146 1.00 98.81 113 LEU A C 1
ATOM 831 O O . LEU A 1 113 ? -8.372 -4.543 8.721 1.00 98.81 113 LEU A O 1
ATOM 835 N N . THR A 1 114 ? -8.706 -2.324 8.787 1.00 98.50 114 THR A N 1
ATOM 836 C CA . THR A 1 114 ? -9.133 -2.284 10.185 1.00 98.50 114 THR A CA 1
ATOM 837 C C . THR A 1 114 ? -10.516 -1.665 10.293 1.00 98.50 114 THR A C 1
ATOM 839 O O . THR A 1 114 ? -10.772 -0.577 9.777 1.00 98.50 114 THR A O 1
ATOM 842 N N . ARG A 1 115 ? -11.390 -2.367 11.011 1.00 98.31 115 ARG A N 1
ATOM 843 C CA . ARG A 1 115 ? -12.732 -1.936 11.418 1.00 98.31 115 ARG A CA 1
ATOM 844 C C . ARG A 1 115 ? -12.787 -1.590 12.906 1.00 98.31 115 ARG A C 1
ATOM 846 O O . ARG A 1 115 ? -13.850 -1.414 13.490 1.00 98.31 115 ARG A O 1
ATOM 853 N N . SER A 1 116 ? -11.620 -1.545 13.554 1.00 96.75 116 SER A N 1
ATOM 854 C CA . SER A 1 116 ? -11.493 -1.329 14.989 1.00 96.75 116 SER A CA 1
ATOM 855 C C . SER A 1 116 ? -10.478 -0.229 15.306 1.00 96.75 116 SER A C 1
ATOM 857 O O . SER A 1 116 ? -9.303 -0.349 14.938 1.00 96.75 116 SER A O 1
ATOM 859 N N . PRO A 1 117 ? -10.851 0.786 16.111 1.00 96.69 117 PRO A N 1
ATOM 860 C CA . PRO A 1 117 ? -9.923 1.823 16.561 1.00 96.69 117 PRO A CA 1
ATOM 861 C C . PRO A 1 117 ? -8.860 1.301 17.528 1.00 96.69 117 PRO A C 1
ATOM 863 O O . PRO A 1 117 ? -7.962 2.050 17.909 1.00 96.69 117 PRO A O 1
ATOM 866 N N . ARG A 1 118 ? -8.955 0.039 17.965 1.00 96.88 118 ARG A N 1
ATOM 867 C CA . ARG A 1 118 ? -8.008 -0.590 18.893 1.00 96.88 118 ARG A CA 1
ATOM 868 C C . ARG A 1 118 ? -6.791 -1.183 18.184 1.00 96.88 118 ARG A C 1
ATOM 870 O O . ARG A 1 118 ? -5.777 -1.404 18.841 1.00 96.88 118 ARG A O 1
ATOM 877 N N . PHE A 1 119 ? -6.881 -1.461 16.882 1.00 98.12 119 PHE A N 1
ATOM 878 C CA . PHE A 1 119 ? -5.773 -2.056 16.140 1.00 98.12 119 PHE A CA 1
ATOM 879 C C . PHE A 1 119 ? -4.682 -1.019 15.850 1.00 98.12 119 PHE A C 1
ATOM 881 O O . PHE A 1 119 ? -4.981 0.138 15.558 1.00 98.12 119 PHE A O 1
ATOM 888 N N . ARG A 1 120 ? -3.410 -1.409 15.947 1.00 97.00 120 ARG A N 1
ATOM 889 C CA . ARG A 1 120 ? -2.262 -0.533 15.659 1.00 97.00 120 ARG A CA 1
ATOM 890 C C . ARG A 1 120 ? -1.334 -1.228 14.672 1.00 97.00 120 ARG A C 1
ATOM 892 O O . ARG A 1 120 ? -1.274 -2.446 14.660 1.00 97.00 120 ARG A O 1
ATOM 899 N N . THR A 1 121 ? -0.611 -0.475 13.858 1.00 94.94 121 THR A N 1
ATOM 900 C CA . THR A 1 121 ? 0.297 -1.034 12.852 1.00 94.94 121 THR A CA 1
ATOM 901 C C . THR A 1 121 ? 1.728 -1.166 13.365 1.00 94.94 121 THR A C 1
ATOM 903 O O . THR A 1 121 ? 2.173 -0.383 14.208 1.00 94.94 121 THR A O 1
ATOM 906 N N . CYS A 1 122 ? 2.451 -2.159 12.843 1.00 94.81 122 CYS A N 1
ATOM 907 C CA . CYS A 1 122 ? 3.839 -2.483 13.164 1.00 94.81 122 CYS A CA 1
ATOM 908 C C . CYS A 1 122 ? 4.594 -3.071 11.947 1.00 94.81 122 CYS A C 1
ATOM 910 O O . CYS A 1 122 ? 5.036 -4.219 11.944 1.00 94.81 122 CYS A O 1
ATOM 912 N N . TYR A 1 123 ? 4.792 -2.252 10.914 1.00 95.12 123 TYR A N 1
ATOM 913 C CA . TYR A 1 123 ? 5.391 -2.615 9.624 1.00 95.12 123 TYR A CA 1
ATOM 914 C C . TYR A 1 123 ? 6.882 -3.000 9.654 1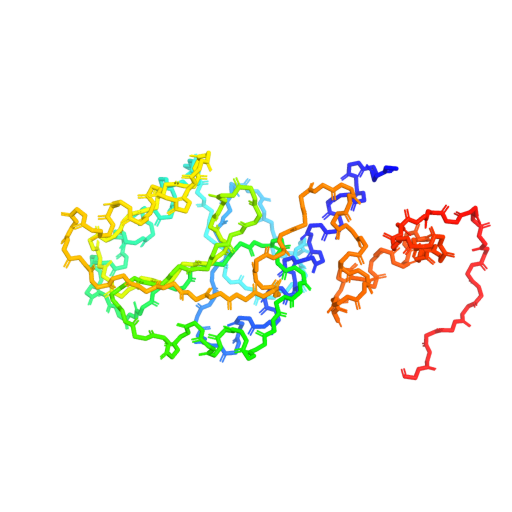.00 95.12 123 TYR A C 1
ATOM 916 O O . TYR A 1 123 ? 7.365 -3.619 8.713 1.00 95.12 123 TYR A O 1
ATOM 924 N N . ILE A 1 124 ? 7.632 -2.677 10.713 1.00 90.62 124 ILE A N 1
ATOM 925 C CA . ILE A 1 124 ? 9.087 -2.905 10.731 1.00 90.62 124 ILE A CA 1
ATOM 926 C C . ILE A 1 124 ? 9.401 -4.398 10.923 1.00 90.62 124 ILE A C 1
ATOM 928 O O . ILE A 1 124 ? 9.045 -4.991 11.948 1.00 90.62 124 ILE A O 1
ATOM 932 N N . GLY A 1 125 ? 10.148 -4.990 9.987 1.00 92.19 125 GLY A N 1
ATOM 933 C CA . GLY A 1 125 ? 10.555 -6.399 10.009 1.00 92.19 125 GLY A CA 1
ATOM 934 C C . GLY A 1 125 ? 9.410 -7.341 9.625 1.00 92.19 125 GLY A C 1
ATOM 935 O O . GLY A 1 125 ? 8.661 -7.055 8.701 1.00 92.19 125 GLY A O 1
ATOM 936 N N . LEU A 1 126 ? 9.261 -8.460 10.345 1.00 95.50 126 LEU A N 1
ATOM 937 C CA . LEU A 1 126 ? 8.191 -9.445 10.114 1.00 95.50 126 LEU A CA 1
ATOM 938 C C . LEU A 1 126 ? 6.821 -8.899 10.556 1.00 95.50 126 LEU A C 1
ATOM 940 O O . LEU A 1 126 ? 6.304 -9.272 11.610 1.00 95.50 126 LEU A O 1
ATOM 944 N N . SER A 1 127 ? 6.260 -7.966 9.794 1.00 97.75 127 SER A N 1
ATOM 945 C CA . SER A 1 127 ? 5.047 -7.239 10.167 1.00 97.75 127 SER A CA 1
ATOM 946 C C . SER A 1 127 ? 3.797 -8.106 10.149 1.00 97.75 127 SER A C 1
ATOM 948 O O . SER A 1 127 ? 2.980 -7.992 11.058 1.00 97.75 127 SER A O 1
ATOM 950 N N . PHE A 1 128 ? 3.670 -9.040 9.205 1.00 98.50 128 PHE A N 1
ATOM 951 C CA . PHE A 1 128 ? 2.510 -9.929 9.134 1.00 98.50 128 PHE A CA 1
ATOM 952 C C . PHE A 1 128 ? 2.291 -10.754 10.411 1.00 98.50 128 PHE A C 1
ATOM 954 O O . PHE A 1 128 ? 1.217 -10.643 11.012 1.00 98.50 128 PHE A O 1
ATOM 961 N N . PRO A 1 129 ? 3.275 -11.529 10.915 1.00 98.25 129 PRO A N 1
ATOM 962 C CA . PRO A 1 129 ? 3.078 -12.273 12.155 1.00 98.25 129 PRO A CA 1
ATOM 963 C C . PRO A 1 129 ? 2.899 -11.358 13.373 1.00 98.25 129 PRO A C 1
ATOM 965 O O . PRO A 1 129 ? 2.177 -11.729 14.299 1.00 98.25 129 PRO A O 1
ATOM 968 N N . LYS A 1 130 ? 3.497 -10.156 13.385 1.00 98.31 130 LYS A N 1
ATOM 969 C CA . LYS A 1 130 ? 3.283 -9.178 14.466 1.00 98.31 130 LYS A CA 1
ATOM 970 C C . LYS A 1 130 ? 1.843 -8.662 14.484 1.00 98.31 130 LYS A C 1
ATOM 972 O O . LYS A 1 130 ? 1.213 -8.689 15.540 1.00 98.31 130 LYS A O 1
ATOM 977 N N . HIS A 1 131 ? 1.300 -8.280 13.328 1.00 98.56 131 HIS A N 1
ATOM 978 C CA . HIS A 1 131 ? -0.099 -7.882 13.173 1.00 98.56 131 HIS A CA 1
ATOM 979 C C . HIS A 1 131 ? -1.056 -9.012 13.582 1.00 98.56 131 HIS A C 1
ATOM 981 O O . HIS A 1 131 ? -2.004 -8.777 14.333 1.00 98.56 131 HIS A O 1
ATOM 987 N N . CYS A 1 132 ? -0.768 -10.256 13.179 1.00 98.50 132 CYS A N 1
ATOM 988 C CA . CYS A 1 132 ? -1.554 -11.423 13.588 1.00 98.50 132 CYS A CA 1
ATOM 989 C C . CYS A 1 132 ? -1.559 -11.610 15.115 1.00 98.50 132 CYS A C 1
ATOM 991 O O . CYS A 1 132 ? -2.614 -11.779 15.733 1.00 98.50 132 CYS A O 1
ATOM 993 N N . ALA A 1 133 ? -0.377 -11.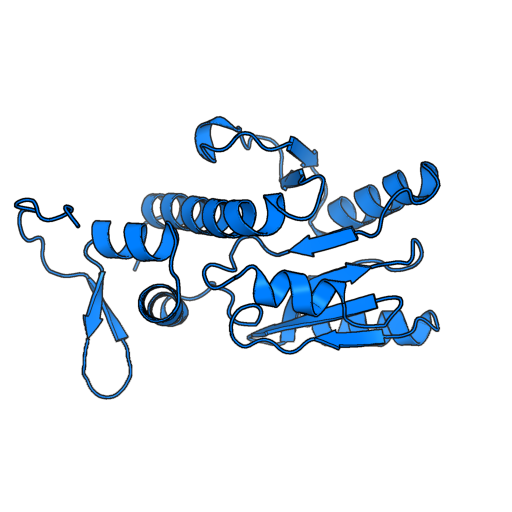563 15.740 1.00 98.25 133 ALA A N 1
ATOM 994 C CA . ALA A 1 133 ? -0.229 -11.713 17.186 1.00 98.25 133 ALA A CA 1
ATOM 995 C C . ALA A 1 133 ? -0.966 -10.605 17.950 1.00 98.25 133 ALA A C 1
ATOM 997 O O . ALA A 1 133 ? -1.609 -10.870 18.966 1.00 98.25 133 ALA A O 1
ATOM 998 N N . GLN A 1 134 ? -0.917 -9.378 17.441 1.00 98.00 134 GLN A N 1
ATOM 999 C CA . GLN A 1 134 ? -1.597 -8.235 18.029 1.00 98.00 134 GLN A CA 1
ATOM 1000 C C . GLN A 1 134 ? -3.121 -8.332 17.937 1.00 98.00 134 GLN A C 1
ATOM 1002 O O . GLN A 1 134 ? -3.794 -8.086 18.937 1.00 98.00 134 GLN A O 1
ATOM 1007 N N . ALA A 1 135 ? -3.676 -8.716 16.782 1.00 98.25 135 ALA A N 1
ATOM 1008 C CA . ALA A 1 135 ? -5.120 -8.902 16.634 1.00 98.25 135 ALA A CA 1
ATOM 1009 C C . ALA A 1 135 ? -5.631 -9.950 17.635 1.00 98.25 135 ALA A C 1
ATOM 1011 O O . ALA A 1 135 ? -6.588 -9.703 18.372 1.00 98.25 135 ALA A O 1
ATOM 1012 N N . LYS A 1 136 ? -4.905 -11.070 17.751 1.00 97.94 136 LYS A N 1
ATOM 1013 C CA . LYS A 1 136 ? -5.191 -12.123 18.730 1.00 97.94 136 LYS A CA 1
ATOM 1014 C C . LYS A 1 136 ? -5.107 -11.622 20.173 1.00 97.94 136 LYS A C 1
ATOM 1016 O O . LYS A 1 136 ? -5.999 -11.912 20.964 1.00 97.94 136 LYS A O 1
ATOM 1021 N N . LEU A 1 137 ? -4.066 -10.861 20.518 1.00 98.25 137 LEU A N 1
ATOM 1022 C CA . LEU A 1 137 ? -3.889 -10.288 21.858 1.00 98.25 137 LEU A CA 1
ATOM 1023 C C . LEU A 1 137 ? -5.045 -9.351 22.242 1.00 98.25 137 LEU A C 1
ATOM 1025 O O . LEU A 1 137 ? -5.454 -9.314 23.399 1.00 98.25 137 LEU A O 1
ATOM 1029 N N . LEU A 1 138 ? -5.582 -8.606 21.275 1.00 98.06 138 LEU A N 1
ATOM 1030 C CA . LEU A 1 138 ? -6.696 -7.678 21.478 1.00 98.06 138 LEU A CA 1
ATOM 1031 C C . LEU A 1 138 ? -8.076 -8.355 21.465 1.00 98.06 138 LEU A C 1
ATOM 1033 O O . LEU A 1 138 ? -9.067 -7.682 21.777 1.00 98.06 138 LEU A O 1
ATOM 1037 N N . GLY A 1 139 ? -8.138 -9.649 21.129 1.00 98.31 139 GLY A N 1
ATOM 1038 C CA . GLY A 1 139 ? -9.381 -10.399 20.950 1.00 98.31 139 GLY A CA 1
ATOM 1039 C C . GLY A 1 139 ? -10.183 -9.955 19.725 1.00 98.31 139 GLY A C 1
ATOM 1040 O O . GLY A 1 139 ? -11.404 -10.046 19.750 1.00 98.31 139 GLY A O 1
ATOM 1041 N N . LEU A 1 140 ? -9.512 -9.422 18.700 1.00 98.44 140 LEU A N 1
ATOM 1042 C CA . LEU A 1 140 ? -10.137 -8.994 17.448 1.00 98.44 140 LEU A CA 1
ATOM 1043 C C . LEU A 1 140 ? -10.303 -10.189 16.506 1.00 98.44 140 LEU A C 1
ATOM 1045 O O . LEU A 1 140 ? -9.405 -11.031 16.405 1.00 98.44 140 LEU A O 1
ATOM 1049 N N . HIS A 1 141 ? -11.429 -10.247 15.796 1.00 98.50 141 HIS A N 1
ATOM 1050 C CA . HIS A 1 141 ? -11.653 -11.232 14.744 1.00 98.50 141 HIS A CA 1
ATOM 1051 C C . HIS A 1 141 ? -10.704 -10.939 13.575 1.00 98.50 141 HIS A C 1
ATOM 1053 O O . HIS A 1 141 ? -10.910 -10.004 12.803 1.00 98.50 141 HIS A O 1
ATOM 1059 N N . LEU A 1 142 ? -9.632 -11.721 13.484 1.00 98.62 142 LEU A N 1
ATOM 1060 C CA . LEU A 1 142 ? -8.638 -11.631 12.423 1.00 98.62 142 LEU A CA 1
ATOM 1061 C C . LEU A 1 142 ? -9.018 -12.542 11.260 1.00 98.62 142 LEU A C 1
ATOM 1063 O O . LEU A 1 142 ? -9.294 -13.721 11.480 1.00 98.62 142 LEU A O 1
ATOM 1067 N N . ASN A 1 143 ? -8.893 -12.029 10.040 1.00 98.69 143 ASN A N 1
ATOM 1068 C CA . ASN A 1 143 ? -8.947 -12.833 8.828 1.00 98.69 143 ASN A CA 1
ATOM 1069 C C . ASN A 1 143 ? -7.759 -12.536 7.905 1.00 98.69 143 ASN A C 1
ATOM 1071 O O . ASN A 1 143 ? -7.176 -11.449 7.948 1.00 98.69 143 ASN A O 1
ATOM 1075 N N . ILE A 1 144 ? -7.381 -13.518 7.091 1.00 98.62 144 ILE A N 1
ATOM 1076 C CA . ILE A 1 144 ? -6.265 -13.407 6.150 1.00 98.62 144 ILE A CA 1
ATOM 1077 C C . ILE A 1 144 ? -6.830 -13.445 4.736 1.00 98.62 144 ILE A C 1
ATOM 1079 O O . ILE A 1 144 ? -7.480 -14.411 4.343 1.00 98.62 144 ILE A O 1
ATOM 1083 N N . PHE A 1 145 ? -6.564 -12.391 3.974 1.00 98.62 145 PHE A N 1
ATOM 1084 C CA . PHE A 1 145 ? -6.946 -12.288 2.577 1.00 98.62 145 PHE A CA 1
ATOM 1085 C C . PHE A 1 145 ? -5.715 -12.537 1.704 1.00 98.62 145 PHE A C 1
ATOM 1087 O O . PHE A 1 145 ? -4.846 -11.677 1.570 1.00 98.62 145 PHE A O 1
ATOM 1094 N N . GLU A 1 146 ? -5.612 -13.734 1.134 1.00 97.25 146 GLU A N 1
ATOM 1095 C CA . GLU A 1 146 ? -4.495 -14.100 0.265 1.00 97.25 146 GLU A CA 1
ATOM 1096 C C . GLU A 1 146 ? -4.767 -13.668 -1.178 1.00 97.25 146 GLU A C 1
ATOM 1098 O O . GLU A 1 146 ? -5.784 -14.015 -1.776 1.00 97.25 146 GLU A O 1
ATOM 1103 N N . SER A 1 147 ? -3.826 -12.933 -1.766 1.00 97.88 147 SER A N 1
ATOM 1104 C CA . SER A 1 147 ? -3.905 -12.506 -3.159 1.00 97.88 147 SER A CA 1
ATOM 1105 C C . SER A 1 147 ? -2.522 -12.516 -3.781 1.00 97.88 147 SER A C 1
ATOM 1107 O O . SER A 1 147 ? -1.602 -11.888 -3.271 1.00 97.88 147 SER A O 1
ATOM 1109 N N . PHE A 1 148 ? -2.385 -13.183 -4.928 1.00 97.19 148 PHE A N 1
ATOM 1110 C CA . PHE A 1 148 ? -1.154 -13.133 -5.721 1.00 97.19 148 PHE A CA 1
ATOM 1111 C C . PHE A 1 148 ? -0.784 -11.692 -6.101 1.00 97.19 148 PHE A C 1
ATOM 1113 O O . PHE A 1 148 ? 0.382 -11.316 -6.062 1.00 97.19 148 PHE A O 1
ATOM 1120 N N . ARG A 1 149 ? -1.788 -10.880 -6.453 1.00 97.69 149 ARG A N 1
ATOM 1121 C CA . ARG A 1 149 ? -1.597 -9.504 -6.925 1.00 97.69 149 ARG A CA 1
ATOM 1122 C C . ARG A 1 149 ? -1.202 -8.557 -5.799 1.00 97.69 149 ARG A C 1
ATOM 1124 O O . ARG A 1 149 ? -0.262 -7.792 -5.966 1.00 97.69 149 ARG A O 1
ATOM 1131 N N . ALA A 1 150 ? -1.905 -8.609 -4.667 1.00 97.44 150 ALA A N 1
ATOM 1132 C CA . ALA A 1 150 ? -1.587 -7.752 -3.524 1.00 97.44 150 ALA A CA 1
ATOM 1133 C C . ALA A 1 150 ? -0.409 -8.275 -2.695 1.00 97.44 150 ALA A C 1
ATOM 1135 O O . ALA A 1 150 ? 0.264 -7.489 -2.042 1.00 97.44 150 ALA A O 1
ATOM 1136 N N . GLY A 1 151 ? -0.112 -9.572 -2.752 1.00 97.12 151 GLY A N 1
ATOM 1137 C CA . GLY A 1 151 ? 1.069 -10.156 -2.121 1.00 97.12 151 GLY A CA 1
ATOM 1138 C C . GLY A 1 151 ? 2.359 -10.002 -2.928 1.00 97.12 151 GLY A C 1
ATOM 1139 O O . GLY A 1 151 ? 3.351 -10.622 -2.564 1.00 97.12 151 GLY A O 1
ATOM 1140 N N . CYS A 1 152 ? 2.351 -9.244 -4.028 1.00 96.69 152 CYS A N 1
ATOM 1141 C CA . CYS A 1 152 ? 3.514 -8.997 -4.879 1.00 96.69 152 CYS A CA 1
ATOM 1142 C C . CYS A 1 152 ? 3.876 -7.504 -4.885 1.00 96.69 152 CYS A C 1
ATOM 1144 O O . CYS A 1 152 ? 3.554 -6.774 -5.823 1.00 96.69 152 CYS A O 1
ATOM 1146 N N . ASP A 1 153 ? 4.538 -7.075 -3.818 1.00 96.69 153 ASP A N 1
ATOM 1147 C CA . ASP A 1 153 ? 5.280 -5.817 -3.719 1.00 96.69 153 ASP A CA 1
ATOM 1148 C C . ASP A 1 153 ? 6.508 -5.818 -4.649 1.00 96.69 153 ASP A C 1
ATOM 1150 O O . ASP A 1 153 ? 7.052 -6.874 -4.984 1.00 96.69 153 ASP A O 1
ATOM 1154 N N . ILE A 1 154 ? 6.895 -4.635 -5.135 1.00 96.62 154 ILE A N 1
ATOM 1155 C CA . ILE A 1 154 ? 7.998 -4.452 -6.088 1.00 96.62 154 ILE A CA 1
ATOM 1156 C C . ILE A 1 154 ? 9.164 -3.747 -5.387 1.00 96.62 154 ILE A C 1
ATOM 1158 O O . ILE A 1 154 ? 9.366 -2.540 -5.551 1.00 96.62 154 ILE A O 1
ATOM 1162 N N . ASP A 1 155 ? 9.942 -4.521 -4.633 1.00 93.19 155 ASP A N 1
ATOM 1163 C CA . ASP A 1 155 ? 11.041 -4.013 -3.802 1.00 93.19 155 ASP A CA 1
ATOM 1164 C C . ASP A 1 155 ? 12.421 -4.296 -4.406 1.00 93.19 155 ASP A C 1
ATOM 1166 O O . ASP A 1 155 ? 13.321 -3.446 -4.368 1.00 93.19 155 ASP A O 1
ATOM 1170 N N . ASP A 1 156 ? 12.589 -5.468 -5.022 1.00 92.00 156 ASP A N 1
ATOM 1171 C CA . ASP A 1 156 ? 13.863 -5.935 -5.549 1.00 92.00 156 ASP A CA 1
ATOM 1172 C C . ASP A 1 156 ? 13.876 -5.998 -7.088 1.00 92.00 156 ASP A C 1
ATOM 1174 O O . ASP A 1 156 ? 12.842 -6.092 -7.755 1.00 92.00 156 ASP A O 1
ATOM 1178 N N . PRO A 1 157 ? 15.067 -6.001 -7.725 1.00 90.62 157 PRO A N 1
ATOM 1179 C CA . PRO A 1 157 ? 15.173 -6.092 -9.182 1.00 90.62 157 PRO A CA 1
ATOM 1180 C C . PRO A 1 157 ? 14.459 -7.302 -9.805 1.00 90.62 157 PRO A C 1
ATOM 1182 O O . PRO A 1 157 ? 14.066 -7.233 -10.970 1.00 90.62 157 PRO A O 1
ATOM 1185 N N . GLY A 1 158 ? 14.315 -8.399 -9.053 1.00 88.31 158 GLY A N 1
ATOM 1186 C CA . GLY A 1 158 ? 13.611 -9.604 -9.498 1.00 88.31 158 GLY A CA 1
ATOM 1187 C C . GLY A 1 158 ? 12.102 -9.404 -9.651 1.00 88.31 158 GLY A C 1
ATOM 1188 O O . GLY A 1 158 ? 11.499 -10.021 -10.527 1.00 88.31 158 GLY A O 1
ATOM 1189 N N . ASP A 1 159 ? 11.509 -8.494 -8.879 1.00 93.44 159 ASP A N 1
ATOM 1190 C CA . ASP A 1 159 ? 10.065 -8.245 -8.893 1.00 93.44 159 ASP A CA 1
ATOM 1191 C C . ASP A 1 159 ? 9.633 -7.429 -10.119 1.00 93.44 159 ASP A C 1
ATOM 1193 O O . ASP A 1 159 ? 8.487 -7.498 -10.557 1.00 93.44 159 ASP A O 1
ATOM 1197 N N . LEU A 1 160 ? 10.559 -6.707 -10.762 1.00 94.75 160 LEU A N 1
ATOM 1198 C CA . LEU A 1 160 ? 10.251 -5.910 -11.955 1.00 94.75 160 LEU A CA 1
ATOM 1199 C C . LEU A 1 160 ? 9.677 -6.758 -13.106 1.00 94.75 160 LEU A C 1
ATOM 1201 O O . LEU A 1 160 ? 8.891 -6.255 -13.911 1.00 94.75 160 LEU A O 1
ATOM 1205 N N . ALA A 1 161 ? 10.053 -8.039 -13.194 1.00 93.50 161 ALA A N 1
ATOM 1206 C CA . ALA A 1 161 ? 9.471 -8.964 -14.164 1.00 93.50 161 ALA A CA 1
ATOM 1207 C C . ALA A 1 161 ? 7.973 -9.199 -13.899 1.00 93.50 161 ALA A C 1
ATOM 1209 O O . ALA A 1 161 ? 7.191 -9.211 -14.849 1.00 93.50 161 ALA A O 1
ATOM 1210 N N . GLU A 1 162 ? 7.563 -9.303 -12.631 1.00 94.81 162 GLU A N 1
ATOM 1211 C CA . GLU A 1 162 ? 6.161 -9.468 -12.220 1.00 94.81 162 GLU A CA 1
ATOM 1212 C C . GLU A 1 162 ? 5.327 -8.250 -12.625 1.00 94.81 162 GLU A C 1
ATOM 1214 O O . GLU A 1 162 ? 4.242 -8.393 -13.195 1.00 94.81 162 GLU A O 1
ATOM 1219 N N . ALA A 1 163 ? 5.868 -7.042 -12.424 1.00 95.00 163 ALA A N 1
ATOM 1220 C CA . ALA A 1 163 ? 5.220 -5.807 -12.859 1.00 95.00 163 ALA A CA 1
ATOM 1221 C C . ALA A 1 163 ? 4.974 -5.800 -14.376 1.00 95.00 163 ALA A C 1
ATOM 1223 O O . ALA A 1 163 ? 3.877 -5.458 -14.815 1.00 95.00 163 ALA A O 1
ATOM 1224 N N . VAL A 1 164 ? 5.951 -6.226 -15.187 1.00 94.31 164 VAL A N 1
ATOM 1225 C CA . VAL A 1 164 ? 5.811 -6.269 -16.655 1.00 94.31 164 VAL A CA 1
ATOM 1226 C C . VAL A 1 164 ? 4.897 -7.403 -17.133 1.00 94.31 164 VAL A C 1
ATOM 1228 O O . VAL A 1 164 ? 4.193 -7.224 -18.129 1.00 94.31 164 VAL A O 1
ATOM 1231 N N . LEU A 1 165 ? 4.887 -8.547 -16.444 1.00 93.50 165 LEU A N 1
ATOM 1232 C CA . LEU A 1 165 ? 4.063 -9.712 -16.781 1.00 93.50 165 LEU A CA 1
ATOM 1233 C C . LEU A 1 165 ? 2.588 -9.536 -16.404 1.00 93.50 165 LEU A C 1
ATOM 1235 O O . LEU A 1 165 ? 1.702 -9.947 -17.156 1.00 93.50 165 LEU A O 1
ATOM 1239 N N . HIS A 1 166 ? 2.321 -8.970 -15.228 1.00 95.44 166 HIS A N 1
ATOM 1240 C CA . HIS A 1 166 ? 1.005 -9.041 -14.588 1.00 95.44 166 HIS A CA 1
ATOM 1241 C C . HIS A 1 166 ? 0.369 -7.680 -14.298 1.00 95.44 166 HIS A C 1
ATOM 1243 O O . HIS A 1 166 ? -0.851 -7.622 -14.071 1.00 95.44 166 HIS A O 1
ATOM 1249 N N . GLY A 1 167 ? 1.165 -6.608 -14.315 1.00 94.62 167 GLY A N 1
ATOM 1250 C CA . GLY A 1 167 ? 0.696 -5.234 -14.191 1.00 94.62 167 GLY A CA 1
ATOM 1251 C C . GLY A 1 167 ? -0.023 -4.757 -15.454 1.00 94.62 167 GLY A C 1
ATOM 1252 O O . GLY A 1 167 ? 0.199 -5.257 -16.559 1.00 94.62 167 GLY A O 1
ATOM 1253 N N . ARG A 1 168 ? -0.908 -3.770 -15.292 1.00 93.50 168 ARG A N 1
ATOM 1254 C CA . ARG A 1 168 ? -1.711 -3.207 -16.396 1.00 93.50 168 ARG A CA 1
ATOM 1255 C C . ARG A 1 168 ? -1.687 -1.679 -16.479 1.00 93.50 168 ARG A C 1
ATOM 1257 O O . ARG A 1 168 ? -2.316 -1.135 -17.379 1.00 93.50 168 ARG A O 1
ATOM 1264 N N . GLY A 1 169 ? -0.989 -1.012 -15.565 1.00 95.75 169 GLY A N 1
ATOM 1265 C CA . GLY A 1 169 ? -0.992 0.442 -15.453 1.00 95.75 169 GLY A CA 1
ATOM 1266 C C . GLY A 1 169 ? 0.289 1.122 -15.939 1.00 95.75 169 GLY A C 1
ATOM 1267 O O . GLY A 1 169 ? 0.974 0.669 -16.863 1.00 95.75 169 GLY A O 1
ATOM 1268 N N . ASP A 1 170 ? 0.610 2.235 -15.304 1.00 97.25 170 ASP A N 1
ATOM 1269 C CA . ASP A 1 170 ? 1.756 3.083 -15.568 1.00 97.25 170 ASP A CA 1
ATOM 1270 C C . ASP A 1 170 ? 3.083 2.391 -15.269 1.00 97.25 170 ASP A C 1
ATOM 1272 O O . ASP A 1 170 ? 4.046 2.616 -16.005 1.00 97.25 170 ASP A O 1
ATOM 1276 N N . ALA A 1 171 ? 3.171 1.549 -14.236 1.00 97.44 171 ALA A N 1
ATOM 1277 C CA . ALA A 1 171 ? 4.419 0.889 -13.855 1.00 97.44 171 ALA A CA 1
ATOM 1278 C C . ALA A 1 171 ? 5.007 0.002 -14.976 1.00 97.44 171 ALA A C 1
ATOM 1280 O O . ALA A 1 171 ? 6.153 0.243 -15.384 1.00 97.44 171 ALA A O 1
ATOM 1281 N N . PRO A 1 172 ? 4.268 -0.960 -15.574 1.00 96.31 172 PRO A N 1
ATOM 1282 C CA . PRO A 1 172 ? 4.782 -1.723 -16.713 1.00 96.31 172 PRO A CA 1
ATOM 1283 C C . PRO A 1 172 ? 5.041 -0.849 -17.945 1.00 96.31 172 PRO A C 1
ATOM 1285 O O . PRO A 1 172 ? 5.977 -1.119 -18.702 1.00 96.31 172 PRO A O 1
ATOM 1288 N N . CYS A 1 173 ? 4.253 0.210 -18.161 1.00 96.44 173 CYS A N 1
ATOM 1289 C CA . CYS A 1 173 ? 4.488 1.153 -19.256 1.00 96.44 173 CYS A CA 1
ATOM 1290 C C . CYS A 1 173 ? 5.801 1.924 -19.065 1.00 96.44 173 CYS A C 1
ATOM 1292 O O . CYS A 1 173 ? 6.543 2.134 -20.027 1.00 96.44 173 CYS A O 1
ATOM 1294 N N . MET A 1 174 ? 6.108 2.322 -17.831 1.00 96.69 174 MET A N 1
ATOM 1295 C CA . MET A 1 174 ? 7.336 3.018 -17.465 1.00 96.69 174 MET A CA 1
ATOM 1296 C C . MET A 1 174 ? 8.561 2.127 -17.679 1.00 96.69 174 MET A C 1
ATOM 1298 O O . MET A 1 174 ? 9.519 2.551 -18.324 1.00 96.69 174 MET A O 1
ATOM 1302 N N . LEU A 1 175 ? 8.506 0.870 -17.230 1.00 95.69 175 LEU A N 1
ATOM 1303 C CA . LEU A 1 175 ? 9.585 -0.100 -17.447 1.00 95.69 175 LEU A CA 1
ATOM 1304 C C . LEU A 1 175 ? 9.857 -0.312 -18.944 1.00 95.69 175 LEU A C 1
ATOM 1306 O O . LEU A 1 175 ? 11.005 -0.225 -19.384 1.00 95.69 175 LEU A O 1
ATOM 1310 N N . LYS A 1 176 ? 8.812 -0.473 -19.763 1.00 93.81 176 LYS A N 1
ATOM 1311 C CA . LYS A 1 176 ? 8.961 -0.585 -21.225 1.00 93.81 176 LYS A CA 1
ATOM 1312 C C . LYS A 1 176 ? 9.582 0.672 -21.846 1.00 93.81 176 LYS A C 1
ATOM 1314 O O . LYS A 1 176 ? 10.481 0.559 -22.675 1.00 93.81 176 LYS A O 1
ATOM 1319 N N . LYS A 1 177 ? 9.174 1.874 -21.415 1.00 94.06 177 LYS A N 1
ATOM 1320 C CA . LYS A 1 177 ? 9.768 3.151 -21.871 1.00 94.06 177 LYS A CA 1
ATOM 1321 C C . LYS A 1 177 ? 11.249 3.279 -21.511 1.00 94.06 177 LYS A C 1
ATOM 1323 O O . LYS A 1 177 ? 12.015 3.849 -22.280 1.00 94.06 177 LYS A O 1
ATOM 1328 N N . MET A 1 178 ? 11.665 2.723 -20.374 1.00 94.44 178 MET A N 1
ATOM 1329 C CA . MET A 1 178 ? 13.074 2.658 -19.965 1.00 94.44 178 MET A CA 1
ATOM 1330 C C . MET A 1 178 ? 13.891 1.615 -20.757 1.00 94.44 178 MET A C 1
ATOM 1332 O O . MET A 1 178 ? 15.109 1.515 -20.565 1.00 94.44 178 MET A O 1
ATOM 1336 N N . GLY A 1 179 ? 13.240 0.869 -21.659 1.00 92.00 179 GLY A N 1
ATOM 1337 C CA . GLY A 1 179 ? 13.841 -0.149 -22.516 1.00 92.00 179 GLY A CA 1
ATOM 1338 C C . GLY A 1 179 ? 13.896 -1.535 -21.880 1.00 92.00 179 GLY A C 1
ATOM 1339 O O . GLY A 1 179 ? 14.739 -2.336 -22.284 1.00 92.00 179 GLY A O 1
ATOM 1340 N N . PHE A 1 180 ? 13.073 -1.810 -20.862 1.00 89.38 180 PHE A N 1
ATOM 1341 C CA . PHE A 1 180 ? 12.992 -3.141 -20.271 1.00 89.38 180 PHE A CA 1
ATOM 1342 C C . PHE A 1 180 ? 12.048 -4.059 -21.050 1.00 89.38 180 PHE A C 1
ATOM 1344 O O . PHE A 1 180 ? 10.904 -3.707 -21.336 1.00 89.38 180 PHE A O 1
ATOM 1351 N N . GLU A 1 181 ? 12.531 -5.265 -21.326 1.00 85.19 181 GLU A N 1
ATOM 1352 C CA . GLU A 1 181 ? 11.816 -6.335 -22.013 1.00 85.19 181 GLU A CA 1
ATOM 1353 C C . GLU A 1 181 ? 11.998 -7.654 -21.253 1.00 85.19 181 GLU A C 1
ATOM 1355 O O . GLU A 1 181 ? 12.989 -7.856 -20.543 1.00 85.19 181 GLU A O 1
ATOM 1360 N N . LEU A 1 182 ? 11.031 -8.560 -21.397 1.00 83.81 182 LEU A N 1
ATOM 1361 C CA . LEU A 1 182 ? 11.112 -9.900 -20.823 1.00 83.81 182 LEU A CA 1
ATOM 1362 C C . LEU A 1 182 ? 11.990 -10.785 -21.710 1.00 83.81 182 LEU A C 1
ATOM 1364 O O . LEU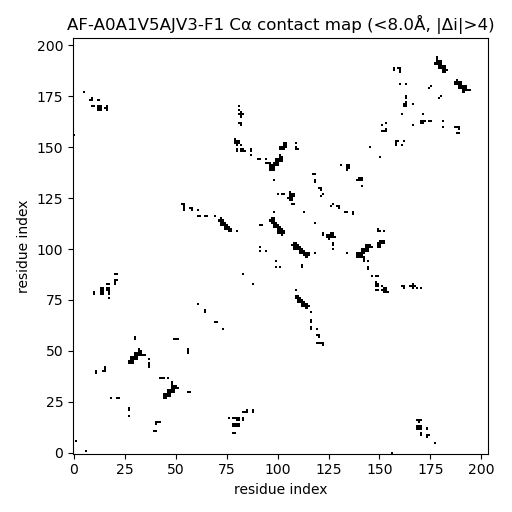 A 1 182 ? 11.723 -10.942 -22.902 1.00 83.81 182 LEU A O 1
ATOM 1368 N N . ALA A 1 183 ? 13.014 -11.394 -21.124 1.00 76.62 183 ALA A N 1
ATOM 1369 C CA . ALA A 1 183 ? 13.822 -12.413 -21.774 1.00 76.62 183 ALA A CA 1
ATOM 1370 C C . ALA A 1 183 ? 13.186 -13.797 -21.584 1.00 76.62 183 ALA A C 1
ATOM 1372 O O . ALA A 1 183 ? 12.769 -14.156 -20.483 1.00 76.62 183 ALA A O 1
ATOM 1373 N N . ASN A 1 184 ? 13.130 -14.585 -22.660 1.00 65.12 184 ASN A N 1
ATOM 1374 C CA . ASN A 1 184 ? 12.590 -15.944 -22.640 1.00 65.12 184 ASN A CA 1
ATOM 1375 C C . ASN A 1 184 ? 13.723 -16.981 -22.536 1.00 65.12 184 ASN A C 1
ATOM 1377 O O . ASN A 1 184 ? 14.023 -17.682 -23.500 1.00 65.12 184 ASN A O 1
ATOM 1381 N N . GLU A 1 185 ? 14.375 -17.050 -21.373 1.00 60.06 185 GLU A N 1
ATOM 1382 C CA . GLU A 1 185 ? 15.440 -18.025 -21.068 1.00 60.06 185 GLU A CA 1
ATOM 1383 C C . GLU A 1 185 ? 15.028 -18.951 -19.903 1.00 60.06 185 GLU A C 1
ATOM 1385 O O . GLU A 1 185 ? 15.775 -19.213 -18.965 1.00 60.06 185 GLU A O 1
ATOM 1390 N N . GLY A 1 186 ? 13.791 -19.458 -19.955 1.00 58.88 186 GLY A N 1
ATOM 1391 C CA . GLY A 1 186 ? 13.253 -20.466 -19.030 1.00 58.88 186 GLY A CA 1
ATOM 1392 C C . GLY A 1 186 ? 12.583 -19.892 -17.777 1.00 58.88 186 GLY A C 1
ATOM 1393 O O . GLY A 1 186 ? 11.455 -20.273 -17.473 1.00 58.88 186 GLY A O 1
ATOM 1394 N N . LYS A 1 187 ? 13.226 -18.948 -17.081 1.00 63.34 187 LYS A N 1
ATOM 1395 C CA . LYS A 1 187 ? 12.564 -18.068 -16.099 1.00 63.34 187 LYS A CA 1
ATOM 1396 C C . LYS A 1 187 ? 12.423 -16.674 -16.699 1.00 63.34 187 LYS A C 1
ATOM 1398 O O . LYS A 1 187 ? 13.307 -16.231 -17.426 1.00 63.34 187 LYS A O 1
ATOM 1403 N N . ALA A 1 188 ? 11.309 -16.001 -16.411 1.00 67.81 188 ALA A N 1
ATOM 1404 C CA . ALA A 1 188 ? 11.119 -14.627 -16.850 1.00 67.81 188 ALA A CA 1
ATOM 1405 C C . ALA A 1 188 ? 12.154 -13.730 -16.160 1.00 67.81 188 ALA A C 1
ATOM 1407 O O . ALA A 1 188 ? 12.107 -13.526 -14.950 1.00 67.81 188 ALA A O 1
ATOM 1408 N N . GLU A 1 189 ? 13.098 -13.218 -16.941 1.00 71.69 189 GLU A N 1
ATOM 1409 C CA . GLU A 1 189 ? 14.089 -12.244 -16.495 1.00 71.69 189 GLU A CA 1
ATOM 1410 C C . GLU A 1 189 ? 13.833 -10.917 -17.197 1.00 71.69 189 GLU A C 1
ATOM 1412 O O . GLU A 1 189 ? 13.552 -10.884 -18.397 1.00 71.69 189 GLU A O 1
ATOM 1417 N N . LEU A 1 190 ? 13.963 -9.807 -16.471 1.00 76.88 190 LEU A N 1
ATOM 1418 C CA . LEU A 1 190 ? 13.846 -8.485 -17.069 1.00 76.88 190 LEU A CA 1
ATOM 1419 C C . LEU A 1 190 ? 15.217 -7.998 -17.553 1.00 76.88 190 LEU A C 1
ATOM 1421 O O . LEU A 1 190 ? 16.160 -7.881 -16.769 1.00 76.88 190 LEU A O 1
ATOM 1425 N N . ARG A 1 191 ? 15.331 -7.678 -18.846 1.00 79.44 191 ARG A N 1
ATOM 1426 C CA . ARG A 1 191 ? 16.565 -7.165 -19.459 1.00 79.44 191 ARG A CA 1
ATOM 1427 C C . ARG A 1 191 ? 16.346 -5.780 -20.029 1.00 79.44 191 ARG A C 1
ATOM 1429 O O . ARG A 1 191 ? 15.294 -5.488 -20.581 1.00 79.44 191 ARG A O 1
ATOM 1436 N N . ARG A 1 192 ? 17.363 -4.930 -19.915 1.00 80.19 192 ARG A N 1
ATOM 1437 C CA . ARG A 1 192 ? 17.374 -3.613 -20.551 1.00 80.19 192 ARG A CA 1
ATOM 1438 C C . ARG A 1 192 ? 18.036 -3.727 -21.922 1.00 80.19 192 ARG A C 1
ATOM 1440 O O . ARG A 1 192 ? 19.194 -4.132 -21.997 1.00 80.19 192 ARG A O 1
ATOM 1447 N N . GLY A 1 193 ? 17.314 -3.390 -22.987 1.00 72.44 193 GLY A N 1
ATOM 1448 C CA . GLY A 1 193 ? 17.849 -3.398 -24.348 1.00 72.44 193 GLY A CA 1
ATOM 1449 C C . GLY A 1 193 ? 18.947 -2.347 -24.551 1.00 72.44 193 GLY A C 1
ATOM 1450 O O . GLY A 1 193 ? 18.918 -1.276 -23.942 1.00 72.44 193 GLY A O 1
ATOM 1451 N N . ALA A 1 194 ? 19.913 -2.631 -25.433 1.00 54.97 194 ALA A N 1
ATOM 1452 C CA . ALA A 1 194 ? 20.794 -1.596 -25.970 1.00 54.97 194 ALA A CA 1
ATOM 1453 C C . ALA A 1 194 ? 19.937 -0.631 -26.803 1.00 54.97 194 ALA A C 1
ATOM 1455 O O . ALA A 1 194 ? 19.209 -1.080 -27.686 1.00 54.97 194 ALA A O 1
ATOM 1456 N N . SER A 1 195 ? 19.992 0.663 -26.477 1.00 46.84 195 SER A N 1
ATOM 1457 C CA . SER A 1 195 ? 19.208 1.753 -27.075 1.00 46.84 195 SER A CA 1
ATOM 1458 C C . SER A 1 195 ? 18.868 1.520 -28.553 1.00 46.84 195 SER A C 1
ATOM 1460 O O . SER A 1 195 ? 19.733 1.640 -29.420 1.00 46.84 195 SER A O 1
ATOM 1462 N N . ARG A 1 196 ? 17.602 1.206 -28.841 1.00 46.03 196 ARG A N 1
ATOM 1463 C CA . ARG A 1 196 ? 17.035 1.317 -30.187 1.00 46.03 196 ARG A CA 1
ATOM 1464 C C . ARG A 1 196 ? 16.251 2.618 -30.231 1.00 46.03 196 ARG A C 1
ATOM 1466 O O . ARG A 1 196 ? 15.422 2.861 -29.357 1.00 46.03 196 ARG A O 1
ATOM 1473 N N . GLU A 1 197 ? 16.557 3.465 -31.209 1.00 42.69 197 GLU A N 1
ATOM 1474 C CA . GLU A 1 197 ? 15.781 4.670 -31.491 1.00 42.69 197 GLU A CA 1
ATOM 1475 C C . GLU A 1 197 ? 14.297 4.298 -31.591 1.00 42.69 197 GLU A C 1
ATOM 1477 O O . GLU A 1 197 ? 13.894 3.488 -32.427 1.00 42.69 197 GLU A O 1
ATOM 1482 N N . PHE A 1 198 ? 13.491 4.862 -30.693 1.00 42.09 198 PHE A N 1
ATOM 1483 C CA . PHE A 1 198 ? 12.046 4.683 -30.671 1.00 42.09 198 PHE A CA 1
ATOM 1484 C C . PHE A 1 198 ? 11.450 5.317 -31.933 1.00 42.09 198 PHE A C 1
ATOM 1486 O O . PHE A 1 198 ? 11.191 6.518 -31.981 1.00 42.09 198 PHE A O 1
ATOM 1493 N N . THR A 1 199 ? 11.190 4.513 -32.961 1.00 42.56 199 THR A N 1
ATOM 1494 C CA . THR A 1 199 ? 10.227 4.879 -34.002 1.00 42.56 199 THR A CA 1
ATOM 1495 C C . THR A 1 199 ? 8.859 4.336 -33.596 1.00 42.56 199 THR A C 1
ATOM 1497 O O . THR A 1 199 ? 8.621 3.135 -33.603 1.00 42.56 199 THR A O 1
ATOM 1500 N N . SER A 1 200 ? 8.008 5.269 -33.155 1.00 44.41 200 SER A N 1
ATOM 1501 C CA . SER A 1 200 ? 6.554 5.198 -32.938 1.00 44.41 200 SER A CA 1
ATOM 1502 C C . SER A 1 200 ? 5.863 3.855 -33.178 1.00 44.41 200 SER A C 1
ATOM 1504 O O . SER A 1 200 ? 5.700 3.457 -34.326 1.00 44.41 200 SER A O 1
ATOM 1506 N N . LEU A 1 201 ? 5.279 3.282 -32.119 1.00 41.88 201 LEU A N 1
ATOM 1507 C CA . LEU A 1 201 ? 4.046 2.486 -32.197 1.00 41.88 201 LEU A CA 1
ATOM 1508 C C . LEU A 1 201 ? 3.380 2.387 -30.812 1.00 41.88 201 LEU A C 1
ATOM 1510 O O . LEU A 1 201 ? 3.413 1.362 -30.146 1.00 41.88 201 LEU A O 1
ATOM 1514 N N . CYS A 1 202 ? 2.740 3.483 -30.397 1.00 32.06 202 CYS A N 1
ATOM 1515 C CA . CYS A 1 202 ? 1.598 3.440 -29.480 1.00 32.06 202 CYS A CA 1
ATOM 1516 C C . CYS A 1 202 ? 0.391 4.042 -30.203 1.00 32.06 202 CYS A C 1
ATOM 1518 O O . CYS A 1 202 ? 0.077 5.221 -30.057 1.00 32.06 202 CYS A O 1
ATOM 1520 N N . LYS A 1 203 ? -0.253 3.220 -31.028 1.00 35.16 203 LYS A N 1
ATOM 1521 C CA . LYS A 1 203 ? -1.670 3.334 -31.368 1.00 35.16 203 LYS A CA 1
ATOM 1522 C C . LYS A 1 203 ? -2.202 1.914 -31.470 1.00 35.16 203 LYS A C 1
ATOM 1524 O O . LYS A 1 203 ? -1.876 1.236 -32.440 1.00 35.16 203 LYS A O 1
ATOM 1529 N N . LEU A 1 204 ? -2.940 1.498 -30.445 1.00 34.31 204 LEU A N 1
ATOM 1530 C CA . LEU A 1 204 ? -4.212 0.770 -30.481 1.00 34.31 204 LEU A CA 1
ATOM 1531 C C . LEU A 1 204 ? -4.687 0.588 -29.038 1.00 34.31 204 LEU A C 1
ATOM 1533 O O . LEU A 1 204 ? -3.865 0.138 -28.211 1.00 34.31 204 LEU A O 1
#

pLDDT: mean 91.93, std 13.71, range [32.06, 98.88]

Foldseek 3Di:
DADPVLVLQLLLQLLLLVCVQCVVPDADEAEEAPDDDPVSSVDDHHYDHDNDDDQVSVLVVLVVCVVVVNPDKDKDAASQLLLDHNVLVVQQVPDDWQKEFEAAPQQFTGMIIHVDSQQTFDRPHNRNVVSVVRCVVVVIGYHYRYDPRSRQGDDDQASLLVSLVRGDTRNVVSCVVQQWDFDDPPDTHIDHDDDDPDDDDDDD

Nearest PDB structures (foldseek):
  2i5e-assembly1_B  TM=9.219E-01  e=2.170E-16  Methanosarcina mazei Go1
  7p97-assembly2_BBB  TM=8.421E-01  e=1.054E-08  Mycetohabitans rhizoxinica HKI 454
  3okr-assembly2_D  TM=6.663E-01  e=1.230E-02  Mycobacterium tuberculosis H37Rv
  3okr-assembly1_B  TM=6.504E-01  e=2.625E-02  Mycobacterium tuberculosis H37Rv
  1fr9-assembly1_A  TM=5.686E-01  e=4.637E-02  Escherichia coli

Sequence (204 aa):
MLTPEERRLLAFAMLRDVLAVVSGYGEVTVLSLPGLKKEEIGVDVAISQSSLELNEAINAFIDAHAKHGWPSDILIVMADLALLTGDVVDGILNCEGDVVLCPGRGGGTNMLLTRSPRFRTCYIGLSFPKHCAQAKLLGLHLNIFESFRAGCDIDDPGDLAEAVLHGRGDAPCMLKKMGFELANEGKAELRRGASREFTSLCKL

Radius of gyration: 18.2 Å; Cα contacts (8 Å, |Δi|>4): 318; chains: 1; bounding box: 38×38×56 Å